Protein AF-A0A836PPP9-F1 (afdb_monomer)

Sequence (184 aa):
MSTYNGLAADSLFMPGIFRKACWRAVGGVILVMSLVSCRQQVAEGGMGGSGISQGPITGFGSVFVNGIEHFLTSATIVVNGDEAGDADLKLGMIVRVAGAVDSAAGTGDATEIEYEQNLEGPVDSIDPSTDSLVVLGQLVVIDGLTVFDGVVDLADLDVLVDATPGVYMVEISGLVDGNSVIHA

Radius of gyration: 25.22 Å; Cα contacts (8 Å, |Δi|>4): 301; chains: 1; bounding box: 75×80×38 Å

pLDDT: mean 80.17, std 22.32, range [30.64, 97.56]

Structure (mmCIF, N/CA/C/O backbone):
data_AF-A0A836PPP9-F1
#
_entry.id   AF-A0A836PPP9-F1
#
loop_
_atom_site.group_PDB
_atom_site.id
_atom_site.type_symbol
_atom_site.label_atom_id
_atom_site.label_alt_id
_atom_site.label_comp_id
_atom_site.label_asym_id
_atom_site.label_entity_id
_atom_site.label_seq_id
_atom_site.pdbx_PDB_ins_code
_atom_site.Cartn_x
_atom_site.Cartn_y
_atom_site.Cartn_z
_atom_site.occupancy
_atom_site.B_iso_or_equiv
_atom_site.auth_seq_id
_atom_site.auth_comp_id
_atom_site.auth_asym_id
_atom_site.auth_atom_id
_atom_site.pdbx_PDB_model_num
ATOM 1 N N . MET A 1 1 ? -41.069 -41.913 -14.263 1.00 46.16 1 MET A N 1
ATOM 2 C CA . MET A 1 1 ? -39.733 -41.276 -14.302 1.00 46.16 1 MET A CA 1
ATOM 3 C C . MET A 1 1 ? -39.952 -39.815 -14.655 1.00 46.16 1 MET A C 1
ATOM 5 O O . MET A 1 1 ? -40.159 -39.509 -15.814 1.00 46.16 1 MET A O 1
ATOM 9 N N . SER A 1 2 ? -40.402 -39.027 -13.683 1.00 43.62 2 SER A N 1
ATOM 10 C CA . SER A 1 2 ? -39.607 -38.217 -12.741 1.00 43.62 2 SER A CA 1
ATOM 11 C C . SER A 1 2 ? -39.073 -36.943 -13.389 1.00 43.62 2 SER A C 1
ATOM 13 O O . SER A 1 2 ? -37.956 -36.876 -13.887 1.00 43.62 2 SER A O 1
ATOM 15 N N . THR A 1 3 ? -39.964 -35.963 -13.371 1.00 43.28 3 THR A N 1
ATOM 16 C CA . THR A 1 3 ? -39.775 -34.525 -13.503 1.00 43.28 3 THR A CA 1
ATOM 17 C C . THR A 1 3 ? -38.926 -33.991 -12.338 1.00 43.28 3 THR A C 1
ATOM 19 O O . THR A 1 3 ? -39.240 -34.263 -11.182 1.00 43.28 3 THR A O 1
ATOM 22 N N . TYR A 1 4 ? -37.905 -33.191 -12.638 1.00 47.53 4 TYR A N 1
ATOM 23 C CA . TYR A 1 4 ? -37.270 -32.208 -11.743 1.00 47.53 4 TYR A CA 1
ATOM 24 C C . TYR A 1 4 ? -37.401 -30.876 -12.515 1.00 47.53 4 TYR A C 1
ATOM 26 O O . TYR A 1 4 ? -36.914 -30.814 -13.638 1.00 47.53 4 TYR A O 1
ATOM 34 N N . ASN A 1 5 ? -38.224 -29.869 -12.197 1.00 42.69 5 ASN A N 1
ATOM 35 C CA . ASN A 1 5 ? -38.528 -29.112 -10.973 1.00 42.69 5 ASN A CA 1
ATOM 36 C C . ASN A 1 5 ? -37.327 -28.394 -10.333 1.00 42.69 5 ASN A C 1
ATOM 38 O O . ASN A 1 5 ? -36.712 -28.952 -9.434 1.00 42.69 5 ASN A O 1
ATOM 42 N N . GLY A 1 6 ? -37.133 -27.125 -10.743 1.00 40.66 6 GLY A N 1
ATOM 43 C CA . GLY A 1 6 ? -36.579 -26.007 -9.949 1.00 40.66 6 GLY A CA 1
ATOM 44 C C . GLY A 1 6 ? -35.063 -26.047 -9.678 1.00 40.66 6 GLY A C 1
ATOM 45 O O . GLY A 1 6 ? -34.492 -27.116 -9.572 1.00 40.66 6 GLY A O 1
ATOM 46 N N . LEU A 1 7 ? -34.313 -24.952 -9.545 1.00 45.66 7 LEU A N 1
ATOM 47 C CA . LEU A 1 7 ? -34.629 -23.556 -9.247 1.00 45.66 7 LEU A CA 1
ATOM 48 C C . LEU A 1 7 ? -33.489 -22.638 -9.754 1.00 45.66 7 LEU A C 1
ATOM 50 O O . LEU A 1 7 ? -32.334 -23.044 -9.799 1.00 45.66 7 LEU A O 1
ATOM 54 N N . ALA A 1 8 ? -33.866 -21.386 -10.033 1.00 41.88 8 ALA A N 1
ATOM 55 C CA . ALA A 1 8 ? -33.072 -20.156 -9.934 1.00 41.88 8 ALA A CA 1
ATOM 56 C C . ALA A 1 8 ? -31.884 -19.925 -10.899 1.00 41.88 8 ALA A C 1
ATOM 58 O O . ALA A 1 8 ? -30.722 -20.047 -10.532 1.00 41.88 8 ALA A O 1
ATOM 59 N N . ALA A 1 9 ? -32.190 -19.403 -12.090 1.00 44.16 9 ALA A N 1
ATOM 60 C CA . ALA A 1 9 ? -31.346 -18.395 -12.739 1.00 44.16 9 ALA A CA 1
ATOM 61 C C . ALA A 1 9 ? -32.173 -17.106 -12.864 1.00 44.16 9 ALA A C 1
ATOM 63 O O . ALA A 1 9 ? -32.674 -16.772 -13.933 1.00 44.16 9 ALA A O 1
ATOM 64 N N . ASP A 1 10 ? -32.394 -16.444 -11.728 1.00 41.47 10 ASP A N 1
ATOM 65 C CA . ASP A 1 10 ? -33.065 -15.145 -11.653 1.00 41.47 10 ASP A CA 1
ATOM 66 C C . ASP A 1 10 ? -31.992 -14.058 -11.497 1.00 41.47 10 ASP A C 1
ATOM 68 O O . ASP A 1 10 ? -31.807 -13.457 -10.443 1.00 41.47 10 ASP A O 1
ATOM 72 N N . SER A 1 11 ? -31.191 -13.869 -12.548 1.00 42.31 11 SER A N 1
ATOM 73 C CA . SER A 1 11 ? -30.245 -12.757 -12.649 1.00 42.31 11 SER A CA 1
ATOM 74 C C . SER A 1 11 ? -30.972 -11.543 -13.227 1.00 42.31 11 SER A C 1
ATOM 76 O O . SER A 1 11 ? -30.763 -11.149 -14.378 1.00 42.31 11 SER A O 1
ATOM 78 N N . LEU A 1 12 ? -31.861 -10.958 -12.425 1.00 34.69 12 LEU A N 1
ATOM 79 C CA . LEU A 1 12 ? -32.394 -9.621 -12.661 1.00 34.69 12 LEU A CA 1
ATOM 80 C C . LEU A 1 12 ? -31.305 -8.597 -12.332 1.00 34.69 12 LEU A C 1
ATOM 82 O O . LEU A 1 12 ? -31.249 -8.031 -11.244 1.00 34.69 12 LEU A O 1
ATOM 86 N N . PHE A 1 13 ? -30.438 -8.343 -13.309 1.00 32.88 13 PHE A N 1
ATOM 87 C CA . PHE A 1 13 ? -29.607 -7.148 -13.335 1.00 32.88 13 PHE A CA 1
ATOM 88 C C . PHE A 1 13 ? -30.518 -5.951 -13.645 1.00 32.88 13 PHE A C 1
ATOM 90 O O . PHE A 1 13 ? -30.750 -5.590 -14.797 1.00 32.88 13 PHE A O 1
ATOM 97 N N . MET A 1 14 ? -31.115 -5.378 -12.601 1.00 35.22 14 MET A N 1
ATOM 98 C CA . MET A 1 14 ? -31.776 -4.079 -12.669 1.00 35.22 14 MET A CA 1
ATOM 99 C C . MET A 1 14 ? -30.742 -2.985 -12.373 1.00 35.22 14 MET A C 1
ATOM 101 O O . MET A 1 14 ? -30.322 -2.865 -11.222 1.00 35.22 14 MET A O 1
ATOM 105 N N . PRO A 1 15 ? -30.357 -2.126 -13.336 1.00 38.72 15 PRO A N 1
ATOM 106 C CA . PRO A 1 15 ? -29.757 -0.849 -12.984 1.00 38.72 15 PRO A CA 1
ATOM 107 C C . PRO A 1 15 ? -30.835 0.001 -12.301 1.00 38.72 15 PRO A C 1
ATOM 109 O O . PRO A 1 15 ? -31.783 0.480 -12.931 1.00 38.72 15 PRO A O 1
ATOM 112 N N . GLY A 1 16 ? -30.709 0.150 -10.983 1.00 30.64 16 GLY A N 1
ATOM 113 C CA . GLY A 1 16 ? -31.545 1.018 -10.165 1.00 30.64 16 GLY A CA 1
ATOM 114 C C . GLY A 1 16 ? -31.369 2.483 -10.558 1.00 30.64 16 GLY A C 1
ATOM 115 O O . GLY A 1 16 ? -30.576 3.212 -9.971 1.00 30.64 16 GLY A O 1
ATOM 116 N N . ILE A 1 17 ? -32.149 2.940 -11.536 1.00 44.16 17 ILE A N 1
ATOM 117 C CA . ILE A 1 17 ? -32.439 4.360 -11.732 1.00 44.16 17 ILE A CA 1
ATOM 118 C C . ILE A 1 17 ? -33.286 4.791 -10.532 1.00 44.16 17 ILE A C 1
ATOM 120 O O . ILE A 1 17 ? -34.473 4.466 -10.454 1.00 44.16 17 ILE A O 1
ATOM 124 N N . PHE A 1 18 ? -32.698 5.545 -9.601 1.00 37.03 18 PHE A N 1
ATOM 125 C CA . PHE A 1 18 ? -33.439 6.255 -8.558 1.00 37.03 18 PHE A CA 1
ATOM 126 C C . PHE A 1 18 ? -34.361 7.302 -9.204 1.00 37.03 18 PHE A C 1
ATOM 128 O O . PHE A 1 18 ? -34.028 8.478 -9.345 1.00 37.03 18 PHE A O 1
ATOM 135 N N . ARG A 1 19 ? -35.565 6.881 -9.599 1.00 40.31 19 ARG A N 1
ATOM 136 C CA . ARG A 1 19 ? -36.674 7.786 -9.904 1.00 40.31 19 ARG A CA 1
ATOM 137 C C . ARG A 1 19 ? -37.203 8.320 -8.578 1.00 40.31 19 ARG A C 1
ATOM 139 O O . ARG A 1 19 ? -38.043 7.696 -7.938 1.00 40.31 19 ARG A O 1
ATOM 146 N N . LYS A 1 20 ? -36.711 9.485 -8.155 1.00 37.22 20 LYS A N 1
ATOM 147 C CA . LYS A 1 20 ? -37.348 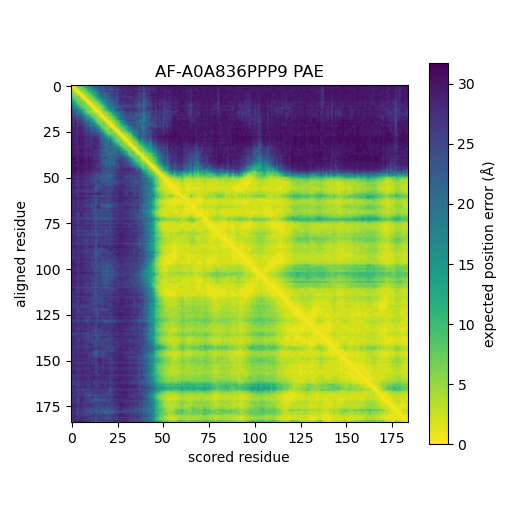10.251 -7.079 1.00 37.22 20 LYS A CA 1
ATOM 148 C C . LYS A 1 20 ? -38.720 10.712 -7.572 1.00 37.22 20 LYS A C 1
ATOM 150 O O . LYS A 1 20 ? -38.833 11.662 -8.343 1.00 37.22 20 LYS A O 1
ATOM 155 N N . ALA A 1 21 ? -39.762 10.012 -7.139 1.00 41.75 21 ALA A N 1
ATOM 156 C CA . ALA A 1 21 ? -41.130 10.483 -7.232 1.00 41.75 21 ALA A CA 1
ATOM 157 C C . ALA A 1 21 ? -41.278 11.717 -6.331 1.00 41.75 21 ALA A C 1
ATOM 159 O O . ALA A 1 21 ? -41.348 11.597 -5.112 1.00 41.75 21 ALA A O 1
ATOM 160 N N . CYS A 1 22 ? -41.328 12.908 -6.926 1.00 36.75 22 CYS A N 1
ATOM 161 C CA . CYS A 1 22 ? -41.942 14.059 -6.279 1.00 36.75 22 CYS A CA 1
ATOM 162 C C . CYS A 1 22 ? -43.334 14.216 -6.881 1.00 36.75 22 CYS A C 1
ATOM 164 O O . CYS A 1 22 ? -43.532 14.786 -7.952 1.00 36.75 22 CYS A O 1
ATOM 166 N N . TRP A 1 23 ? -44.298 13.611 -6.200 1.00 33.75 23 TRP A N 1
ATOM 167 C CA . TRP A 1 23 ? -45.707 13.900 -6.377 1.00 33.75 23 TRP A CA 1
ATOM 168 C C . TRP A 1 23 ? -45.918 15.383 -6.086 1.00 33.75 23 TRP A C 1
ATOM 170 O O . TRP A 1 23 ? -45.614 15.826 -4.980 1.00 33.75 23 TRP A O 1
ATOM 180 N N . ARG A 1 24 ? -46.493 16.141 -7.028 1.00 47.19 24 ARG A N 1
ATOM 181 C CA . ARG A 1 24 ? -47.423 17.199 -6.637 1.00 47.19 24 ARG A CA 1
ATOM 182 C C . ARG A 1 24 ? -48.381 17.627 -7.738 1.00 47.19 24 ARG A C 1
ATOM 184 O O . ARG A 1 24 ? -48.013 18.022 -8.836 1.00 47.19 24 ARG A O 1
ATOM 191 N N . ALA A 1 25 ? -49.637 17.490 -7.355 1.00 44.91 25 ALA A N 1
ATOM 192 C CA . ALA A 1 25 ? -50.840 17.895 -8.035 1.00 44.91 25 ALA A CA 1
ATOM 193 C C . ALA A 1 25 ? -50.968 19.430 -8.142 1.00 44.91 25 ALA A C 1
ATOM 195 O O . ALA A 1 25 ? -50.606 20.148 -7.215 1.00 44.91 25 ALA A O 1
ATOM 196 N N . VAL A 1 26 ? -51.608 19.838 -9.245 1.00 48.94 26 VAL A N 1
ATOM 197 C CA . VAL A 1 26 ? -52.527 20.982 -9.418 1.00 48.94 26 VAL A CA 1
ATOM 198 C C . VAL A 1 26 ? -51.933 22.399 -9.485 1.00 48.94 26 VAL A C 1
ATOM 200 O O . VAL A 1 26 ? -51.521 22.983 -8.495 1.00 48.94 26 VAL A O 1
ATOM 203 N N . GLY A 1 27 ? -52.049 22.975 -10.689 1.00 37.53 27 GLY A N 1
ATOM 204 C CA . GLY A 1 27 ? -52.903 24.144 -10.941 1.00 37.53 27 GLY A CA 1
ATOM 205 C C . GLY A 1 27 ? -52.407 25.529 -10.516 1.00 37.53 27 GLY A C 1
ATOM 206 O O . GLY A 1 27 ? -52.534 25.903 -9.364 1.00 37.53 27 GLY A O 1
ATOM 207 N N . GLY A 1 28 ? -52.033 26.332 -11.518 1.00 38.69 28 GLY A N 1
ATOM 208 C CA . GLY A 1 28 ? -52.570 27.687 -11.709 1.00 38.69 28 GLY A CA 1
ATOM 209 C C . GLY A 1 28 ? -52.073 28.855 -10.835 1.00 38.69 28 GLY A C 1
ATOM 210 O O . GLY A 1 28 ? -52.420 28.957 -9.670 1.00 38.69 28 GLY A O 1
ATOM 211 N N . VAL A 1 29 ? -51.483 29.842 -11.533 1.00 40.56 29 VAL A N 1
ATOM 212 C CA . VAL A 1 29 ? -51.659 31.308 -11.353 1.00 40.56 29 VAL A CA 1
ATOM 213 C C . VAL A 1 29 ? -50.786 32.058 -10.311 1.00 40.56 29 VAL A C 1
ATOM 215 O O . VAL A 1 29 ? -51.064 32.072 -9.124 1.00 40.56 29 VAL A O 1
ATOM 218 N N . ILE A 1 30 ? -49.790 32.777 -10.869 1.00 42.94 30 ILE A N 1
ATOM 219 C CA . ILE A 1 30 ? -49.402 34.208 -10.710 1.00 42.94 30 ILE A CA 1
ATOM 220 C C . ILE A 1 30 ? -49.001 34.800 -9.322 1.00 42.94 30 ILE A C 1
ATOM 222 O O . ILE A 1 30 ? -49.788 34.838 -8.387 1.00 42.94 30 ILE A O 1
ATOM 226 N N . LEU A 1 31 ? -47.831 35.482 -9.348 1.00 38.94 31 LEU A N 1
ATOM 227 C CA . LEU A 1 31 ? -47.434 36.763 -8.698 1.00 38.94 31 LEU A CA 1
ATOM 228 C C . LEU A 1 31 ? -46.460 36.765 -7.483 1.00 38.94 31 LEU A C 1
ATOM 230 O O . LEU A 1 31 ? -46.712 36.167 -6.448 1.00 38.94 31 LEU A O 1
ATOM 234 N N . VAL A 1 32 ? -45.464 37.662 -7.614 1.00 41.62 32 VAL A N 1
ATOM 235 C CA . VAL A 1 32 ? -44.658 38.423 -6.617 1.00 41.62 32 VAL A CA 1
ATOM 236 C C . VAL A 1 32 ? -43.385 37.815 -6.001 1.00 41.62 32 VAL A C 1
ATOM 238 O O . VAL A 1 32 ? -43.377 36.770 -5.364 1.00 41.62 32 VAL A O 1
ATOM 241 N N . MET A 1 33 ? -42.317 38.617 -6.147 1.00 50.22 33 MET A N 1
ATOM 242 C CA . MET A 1 33 ? -41.046 38.664 -5.415 1.00 50.22 33 MET A CA 1
ATOM 243 C C . MET A 1 33 ? -41.109 38.257 -3.935 1.00 50.22 33 MET A C 1
ATOM 245 O O . MET A 1 33 ? -41.796 38.882 -3.132 1.00 50.22 33 MET A O 1
ATOM 249 N N . SER A 1 34 ? -40.190 37.377 -3.551 1.00 40.03 34 SER A N 1
ATOM 250 C CA . SER A 1 34 ? -39.218 37.617 -2.476 1.00 40.03 34 SER A CA 1
ATOM 251 C C . SER A 1 34 ? -38.081 36.616 -2.660 1.00 40.03 34 SER A C 1
ATOM 253 O O . SER A 1 34 ? -38.330 35.419 -2.776 1.00 40.03 34 SER A O 1
ATOM 255 N N . LEU A 1 35 ? -36.837 37.100 -2.732 1.00 44.25 35 LEU A N 1
ATOM 256 C CA . LEU A 1 35 ? -35.637 36.264 -2.684 1.00 44.25 35 LEU A CA 1
ATOM 257 C C . LEU A 1 35 ? -35.574 35.624 -1.294 1.00 44.25 35 LEU A C 1
ATOM 259 O O . LEU A 1 35 ? -34.931 36.135 -0.379 1.00 44.25 35 LEU A O 1
ATOM 263 N N . VAL A 1 36 ? -36.292 34.518 -1.120 1.00 52.53 36 VAL A N 1
ATOM 264 C CA . VAL A 1 36 ? -36.067 33.600 -0.012 1.00 52.53 36 VAL A CA 1
ATOM 265 C C . VAL A 1 36 ? -34.705 32.986 -0.284 1.00 52.53 36 VAL A C 1
ATOM 267 O O . VAL A 1 36 ? -34.560 32.064 -1.083 1.00 52.53 36 VAL A O 1
ATOM 270 N N . SER A 1 37 ? -33.684 33.579 0.332 1.00 42.25 37 SER A N 1
ATOM 271 C CA . SER A 1 37 ? -32.376 32.961 0.453 1.00 42.25 37 SER A CA 1
ATOM 272 C C . SER A 1 37 ? -32.608 31.602 1.101 1.00 42.25 37 SER A C 1
ATOM 274 O O . SER A 1 37 ? -33.038 31.521 2.256 1.00 42.25 37 SER A O 1
ATOM 276 N N . CYS A 1 38 ? -32.418 30.530 0.333 1.00 46.03 38 CYS A N 1
ATOM 277 C CA . CYS A 1 38 ? -32.336 29.205 0.908 1.00 46.03 38 CYS A CA 1
ATOM 278 C C . CYS A 1 38 ? -31.097 29.239 1.801 1.00 46.03 38 CYS A C 1
ATOM 280 O O . CYS A 1 38 ? -29.970 29.187 1.313 1.00 46.03 38 CYS A O 1
ATOM 282 N N . ARG A 1 39 ? -31.299 29.401 3.113 1.00 45.88 39 ARG A N 1
ATOM 283 C CA . ARG A 1 39 ? -30.286 29.021 4.088 1.00 45.88 39 ARG A CA 1
ATOM 284 C C . ARG A 1 39 ? -30.083 27.529 3.866 1.00 45.88 39 ARG A C 1
ATOM 286 O O . ARG A 1 39 ? -30.880 26.729 4.347 1.00 45.88 39 ARG A O 1
ATOM 293 N N . GLN A 1 40 ? -29.065 27.167 3.092 1.00 51.03 40 GLN A N 1
ATOM 294 C CA . GLN A 1 40 ? -28.522 25.822 3.130 1.00 51.03 40 GLN A CA 1
ATOM 295 C C . GLN A 1 40 ? -27.982 25.654 4.542 1.00 51.03 40 GLN A C 1
ATOM 297 O O . GLN A 1 40 ? -26.906 26.128 4.894 1.00 51.03 40 GLN A O 1
ATOM 302 N N . GLN A 1 41 ? -28.823 25.076 5.389 1.00 45.94 41 GLN A N 1
ATOM 303 C CA . GLN A 1 41 ? -28.400 24.490 6.637 1.00 45.94 41 GLN A CA 1
ATOM 304 C C . GLN A 1 41 ? -27.496 23.331 6.230 1.00 45.94 41 GLN A C 1
ATOM 306 O O . GLN A 1 41 ? -27.971 22.242 5.918 1.00 45.94 41 GLN A O 1
ATOM 311 N N . VAL A 1 42 ? -26.193 23.600 6.161 1.00 49.97 42 VAL A N 1
ATOM 312 C CA . VAL A 1 42 ? -25.192 22.550 6.294 1.00 49.97 42 VAL A CA 1
ATOM 313 C C . VAL A 1 42 ? -25.356 22.062 7.726 1.00 49.97 42 VAL A C 1
ATOM 315 O O . VAL A 1 42 ? -24.839 22.644 8.674 1.00 49.97 42 VAL A O 1
ATOM 318 N N . ALA A 1 43 ? -26.222 21.070 7.892 1.00 45.25 43 ALA A N 1
ATOM 319 C CA . ALA A 1 43 ? -26.185 20.229 9.062 1.00 45.25 43 ALA A CA 1
ATOM 320 C C . ALA A 1 43 ? -24.947 19.346 8.886 1.00 45.25 43 ALA A C 1
ATOM 322 O O . ALA A 1 43 ? -25.019 18.305 8.238 1.00 45.25 43 ALA A O 1
ATOM 323 N N . GLU A 1 44 ? -23.810 19.778 9.433 1.00 53.22 44 GLU A N 1
ATOM 324 C CA . GLU A 1 44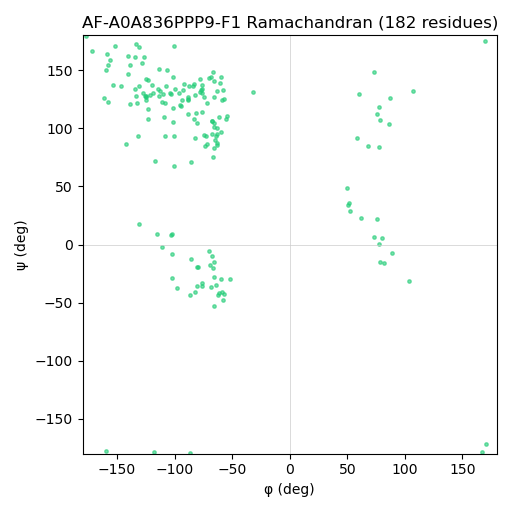 ? -22.751 18.856 9.851 1.00 53.22 44 GLU A CA 1
ATOM 325 C C . GLU A 1 44 ? -23.312 18.037 11.019 1.00 53.22 44 GLU A C 1
ATOM 327 O O . GLU A 1 44 ? -23.086 18.309 12.195 1.00 53.22 44 GLU A O 1
ATOM 332 N N . GLY A 1 45 ? -24.177 17.081 10.689 1.00 45.38 45 GLY A N 1
ATOM 333 C CA . GLY A 1 45 ? -24.494 15.978 11.574 1.00 45.38 45 GLY A CA 1
ATOM 334 C C . GLY A 1 45 ? -23.408 14.938 11.375 1.00 45.38 45 GLY A C 1
ATOM 335 O O . GLY A 1 45 ? -23.381 14.304 10.322 1.00 45.38 45 GLY A O 1
ATOM 336 N N . GLY A 1 46 ? -22.519 14.782 12.357 1.00 49.62 46 GLY A N 1
ATOM 337 C CA . GLY A 1 46 ? -21.609 13.643 12.413 1.00 49.62 46 GLY A CA 1
ATOM 338 C C . GLY A 1 46 ? -22.430 12.359 12.364 1.00 49.62 46 GLY A C 1
ATOM 339 O O . GLY A 1 46 ? -23.169 12.047 13.299 1.00 49.62 46 GLY A O 1
ATOM 340 N N . MET A 1 47 ? -22.380 11.661 11.232 1.00 56.12 47 MET A N 1
ATOM 341 C CA . MET A 1 47 ? -22.997 10.352 11.085 1.00 56.12 47 MET A CA 1
ATOM 342 C C . MET A 1 47 ? -22.020 9.332 11.656 1.00 56.12 47 MET A C 1
ATOM 344 O O . MET A 1 47 ? -21.155 8.839 10.942 1.00 56.12 47 MET A O 1
ATOM 348 N N . GLY A 1 48 ? -22.169 9.021 12.944 1.00 60.19 48 GLY A N 1
ATOM 349 C CA . GLY A 1 48 ? -21.611 7.795 13.503 1.00 60.19 48 GLY A CA 1
ATOM 350 C C . GLY A 1 48 ? -22.255 6.605 12.790 1.00 60.19 48 GLY A C 1
ATOM 351 O O . GLY A 1 48 ? -23.458 6.379 12.938 1.00 60.19 48 GLY A O 1
ATOM 352 N N . GLY A 1 49 ? -21.492 5.891 11.969 1.00 70.00 49 GLY A N 1
ATOM 353 C CA . GLY A 1 49 ? -21.982 4.782 11.152 1.00 70.00 49 GLY A CA 1
ATOM 354 C C . GLY A 1 49 ? -20.979 3.638 11.118 1.00 70.00 49 GLY A C 1
ATOM 355 O O . GLY A 1 49 ? -19.774 3.868 11.160 1.00 70.00 49 GLY A O 1
ATOM 356 N N . SER A 1 50 ? -21.468 2.397 11.052 1.00 79.19 50 SER A N 1
ATOM 357 C CA . SER A 1 50 ? -20.607 1.270 10.689 1.00 79.19 50 SER A CA 1
ATOM 358 C C . SER A 1 50 ? -20.400 1.286 9.180 1.00 79.19 50 SER A C 1
ATOM 360 O O . SER A 1 50 ? -21.361 1.444 8.422 1.00 79.19 50 SER A O 1
ATOM 362 N N . GLY A 1 51 ? -19.151 1.168 8.753 1.00 87.19 51 GLY A N 1
ATOM 363 C CA . GLY A 1 51 ? -18.775 1.263 7.355 1.00 87.19 51 GLY A CA 1
ATOM 364 C C . GLY A 1 51 ? -17.529 0.455 7.039 1.00 87.19 51 GLY A C 1
ATOM 365 O O . GLY A 1 51 ? -16.852 -0.061 7.928 1.00 87.19 51 GLY A O 1
ATOM 366 N N . ILE A 1 52 ? -17.264 0.356 5.741 1.00 91.12 52 ILE A N 1
ATOM 367 C CA . ILE A 1 52 ? -16.012 -0.157 5.198 1.00 91.12 52 ILE A CA 1
ATOM 368 C C . ILE A 1 52 ? -15.326 1.021 4.511 1.00 91.12 52 ILE A C 1
ATOM 370 O O . ILE A 1 52 ? -15.943 1.691 3.679 1.00 91.12 52 ILE A O 1
ATOM 374 N N . SER A 1 53 ? -14.072 1.268 4.857 1.00 91.62 53 SER A N 1
ATOM 375 C CA . SER A 1 53 ? -13.180 2.184 4.153 1.00 91.62 53 SER A CA 1
ATOM 376 C C . SER A 1 53 ? -12.046 1.391 3.507 1.00 91.62 53 SER A C 1
ATOM 378 O O . SER A 1 53 ? -11.675 0.321 3.980 1.00 91.62 53 SER A O 1
ATOM 380 N N . GLN A 1 54 ? -11.513 1.897 2.397 1.00 93.38 54 GLN A N 1
ATOM 381 C CA . GLN A 1 54 ? -10.318 1.352 1.759 1.00 93.38 54 GLN A CA 1
ATOM 382 C C . GLN A 1 54 ? -9.350 2.497 1.480 1.00 93.38 54 GLN A C 1
ATOM 384 O O . GLN A 1 54 ? -9.788 3.566 1.043 1.00 93.38 54 GLN A O 1
ATOM 389 N N . GLY A 1 55 ? -8.065 2.302 1.754 1.00 92.94 55 GLY A N 1
ATOM 390 C CA . GLY A 1 55 ? -7.045 3.310 1.485 1.00 92.94 55 GLY A CA 1
ATOM 391 C C . GLY A 1 55 ? -5.687 2.980 2.101 1.00 92.94 55 GLY A C 1
ATOM 392 O O . GLY A 1 55 ? -5.573 1.991 2.827 1.00 92.94 55 GLY A O 1
ATOM 393 N N . PRO A 1 56 ? -4.666 3.805 1.819 1.00 93.88 56 PRO A N 1
ATOM 394 C CA . PRO A 1 56 ? -3.329 3.610 2.355 1.00 93.88 56 PRO A CA 1
ATOM 395 C C . PRO A 1 56 ? -3.288 3.859 3.862 1.00 93.88 56 PRO A C 1
ATOM 397 O O . PRO A 1 56 ? -3.929 4.787 4.369 1.00 93.88 56 PRO A O 1
ATOM 400 N N . ILE A 1 57 ? -2.464 3.079 4.559 1.00 94.81 57 ILE A N 1
ATOM 401 C CA . ILE A 1 57 ? -2.043 3.391 5.924 1.00 94.81 57 ILE A CA 1
ATOM 402 C C . ILE A 1 57 ? -1.064 4.566 5.890 1.00 94.81 57 ILE A C 1
ATOM 404 O O . ILE A 1 57 ? 0.006 4.479 5.287 1.00 94.81 57 ILE A O 1
ATOM 408 N N . THR A 1 58 ? -1.398 5.654 6.582 1.00 93.94 58 THR A N 1
ATOM 409 C CA . THR A 1 58 ? -0.575 6.875 6.631 1.00 93.94 58 THR A CA 1
ATOM 410 C C . THR A 1 58 ? 0.066 7.142 7.996 1.00 93.94 58 THR A C 1
ATOM 412 O O . THR A 1 58 ? 0.839 8.091 8.129 1.00 93.94 58 THR A O 1
ATOM 415 N N . GLY A 1 59 ? -0.200 6.312 9.012 1.00 93.31 59 GLY A N 1
ATOM 416 C CA . GLY A 1 59 ? 0.353 6.479 10.361 1.00 93.31 59 GLY A CA 1
ATOM 417 C C . GLY A 1 59 ? 0.081 5.306 11.311 1.00 93.31 59 GLY A C 1
ATOM 418 O O . GLY A 1 59 ? -0.767 4.463 11.019 1.00 93.31 59 GLY A O 1
ATOM 419 N N . PHE A 1 60 ? 0.796 5.297 12.450 1.00 92.19 60 PHE A N 1
ATOM 420 C CA . PHE A 1 60 ? 0.778 4.259 13.499 1.00 92.19 60 PHE A CA 1
ATOM 421 C C . PHE A 1 60 ? 0.608 4.826 14.928 1.00 92.19 60 PHE A C 1
ATOM 423 O O . PHE A 1 60 ? 0.719 6.031 15.150 1.00 92.19 60 PHE A O 1
ATOM 430 N N . GLY A 1 61 ? 0.379 3.934 15.907 1.00 82.62 61 GLY A N 1
ATOM 431 C CA . GLY A 1 61 ? -0.125 4.209 17.274 1.00 82.62 61 GLY A CA 1
ATOM 432 C C . GLY A 1 61 ? -1.610 3.830 17.413 1.00 82.62 61 GLY A C 1
ATOM 433 O O . GLY A 1 61 ? -2.075 3.338 18.437 1.00 82.62 61 GLY A O 1
ATOM 434 N N . SER A 1 62 ? -2.274 3.980 16.285 1.00 87.06 62 SER A N 1
ATOM 435 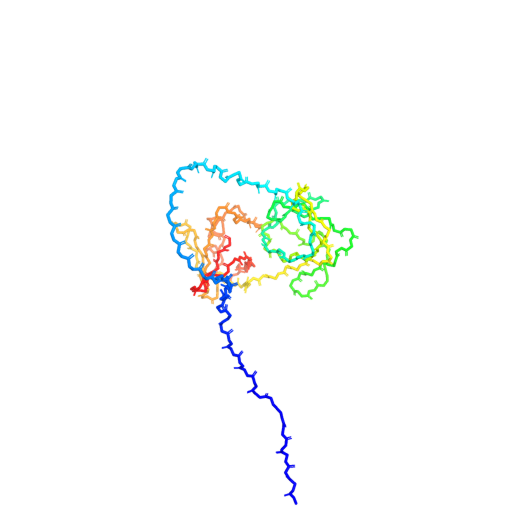C CA . SER A 1 62 ? -3.582 3.585 15.779 1.00 87.06 62 SER A CA 1
ATOM 436 C C . SER A 1 62 ? -3.390 3.644 14.252 1.00 87.06 62 SER A C 1
ATOM 438 O O . SER A 1 62 ? -2.388 4.198 13.782 1.00 87.06 62 SER A O 1
ATOM 440 N N . VAL A 1 63 ? -4.261 3.045 13.448 1.00 94.38 63 VAL A N 1
ATOM 441 C CA . VAL A 1 63 ? -4.030 3.036 11.993 1.00 94.38 63 VAL A CA 1
ATOM 442 C C . VAL A 1 63 ? -4.752 4.219 11.378 1.00 94.38 63 VAL A C 1
ATOM 444 O O . VAL A 1 63 ? -5.958 4.370 11.555 1.00 94.38 63 VAL A O 1
ATOM 447 N N . PHE A 1 64 ? -4.029 5.063 10.649 1.00 94.88 64 PHE A N 1
ATOM 448 C CA . PHE A 1 64 ? -4.632 6.194 9.947 1.00 94.88 64 PHE A CA 1
ATOM 449 C C . PHE A 1 64 ? -4.942 5.803 8.508 1.00 94.88 64 PHE A C 1
ATOM 451 O O . PHE A 1 64 ? -4.029 5.484 7.751 1.00 94.88 64 PHE A O 1
ATOM 458 N N . VAL A 1 65 ? -6.221 5.848 8.128 1.00 94.19 65 VAL A N 1
ATOM 459 C CA . VAL A 1 65 ? -6.687 5.525 6.770 1.00 94.19 65 VAL A CA 1
ATOM 460 C C . VAL A 1 65 ? -7.662 6.605 6.321 1.00 94.19 65 VAL A C 1
ATOM 462 O O . VAL A 1 65 ? -8.598 6.946 7.039 1.00 94.19 65 VAL A O 1
ATOM 465 N N . ASN A 1 66 ? -7.436 7.190 5.140 1.00 91.50 66 ASN A N 1
ATOM 466 C CA . ASN A 1 66 ? -8.242 8.304 4.609 1.00 91.50 66 ASN A CA 1
ATOM 467 C C . ASN A 1 66 ? -8.401 9.496 5.583 1.00 91.50 66 ASN A C 1
ATOM 469 O O . ASN A 1 66 ? -9.401 10.212 5.545 1.00 91.50 66 ASN A O 1
ATOM 473 N N . GLY A 1 67 ? -7.417 9.709 6.464 1.00 90.44 67 GLY A N 1
ATOM 474 C CA . GLY A 1 67 ? -7.431 10.781 7.464 1.00 90.44 67 GLY A CA 1
ATOM 475 C C . GLY A 1 67 ? -8.261 10.496 8.721 1.00 90.44 67 GLY A C 1
ATOM 476 O O . GLY A 1 67 ? -8.382 11.388 9.556 1.00 90.44 67 GLY A O 1
ATOM 477 N N . ILE A 1 68 ? -8.809 9.285 8.870 1.00 93.50 68 ILE A N 1
ATOM 478 C CA . ILE A 1 68 ? -9.496 8.826 10.081 1.00 93.50 68 ILE A CA 1
ATOM 479 C C . ILE A 1 68 ? -8.543 7.967 10.911 1.00 93.50 68 ILE A C 1
ATOM 481 O O . ILE A 1 68 ? -7.877 7.077 10.382 1.00 93.50 68 ILE A O 1
ATOM 485 N N . GLU A 1 69 ? -8.494 8.234 12.213 1.00 95.31 69 GLU A N 1
ATOM 486 C CA . GLU A 1 69 ? -7.760 7.433 13.188 1.00 95.31 69 GLU A CA 1
ATOM 487 C C . GLU A 1 69 ? -8.579 6.201 13.592 1.00 95.31 69 GLU A C 1
ATOM 489 O O . GLU A 1 69 ? -9.617 6.334 14.239 1.00 95.31 69 GLU A O 1
ATOM 494 N N . HIS A 1 70 ? -8.119 5.001 13.239 1.00 95.44 70 HIS A N 1
ATOM 495 C CA . HIS A 1 70 ? -8.779 3.746 13.586 1.00 95.44 70 HIS A CA 1
ATOM 496 C C . HIS A 1 70 ? -8.088 3.047 14.764 1.00 95.44 70 HIS A C 1
ATOM 498 O O . HIS A 1 70 ? -6.935 2.614 14.671 1.00 95.44 70 HIS A O 1
ATOM 504 N N . PHE A 1 71 ? -8.810 2.885 15.874 1.00 94.88 71 PHE A N 1
ATOM 505 C CA . PHE A 1 71 ? -8.355 2.120 17.032 1.00 94.88 71 PHE A CA 1
ATOM 506 C C . PHE A 1 71 ? -8.453 0.613 16.773 1.00 94.88 71 PHE A C 1
ATOM 508 O O . PHE A 1 71 ? -9.457 0.128 16.252 1.00 94.88 71 PHE A O 1
ATOM 515 N N . LEU A 1 72 ? -7.420 -0.132 17.182 1.00 93.88 72 LEU A N 1
ATOM 516 C CA . LEU A 1 72 ? -7.280 -1.573 16.917 1.00 93.88 72 LEU A CA 1
ATOM 517 C C . LEU A 1 72 ? -7.603 -2.473 18.114 1.00 93.88 72 LEU A C 1
ATOM 519 O O . LEU A 1 72 ? -7.368 -3.674 18.059 1.00 93.88 72 LEU A O 1
ATOM 523 N N . THR A 1 73 ? -8.132 -1.919 19.207 1.00 89.75 73 THR A N 1
ATOM 524 C CA . THR A 1 73 ? -8.295 -2.616 20.500 1.00 89.75 73 THR A CA 1
ATOM 525 C C . THR A 1 73 ? -9.021 -3.965 20.398 1.00 89.75 73 THR A C 1
ATOM 527 O O . THR A 1 73 ? -8.784 -4.858 21.209 1.00 89.75 73 THR A O 1
ATOM 530 N N . SER A 1 74 ? -9.914 -4.114 19.418 1.00 87.25 74 SER A N 1
ATOM 531 C CA . SER A 1 74 ? -10.670 -5.340 19.140 1.00 87.25 74 SER A CA 1
ATOM 532 C C . SER A 1 74 ? -10.634 -5.745 17.663 1.00 87.25 74 SER A C 1
ATOM 534 O O . SER A 1 74 ? -11.507 -6.492 17.222 1.00 87.25 74 SER A O 1
ATOM 536 N N . ALA A 1 75 ? -9.691 -5.210 16.888 1.00 94.31 75 ALA A N 1
ATOM 537 C CA . ALA A 1 75 ? -9.614 -5.483 15.462 1.00 94.31 75 ALA A CA 1
ATOM 538 C C . ALA A 1 75 ? -9.015 -6.871 15.219 1.00 94.31 75 ALA A C 1
ATOM 540 O O . ALA A 1 75 ? -7.986 -7.217 15.796 1.00 94.31 75 ALA A O 1
ATOM 541 N N . THR A 1 76 ? -9.642 -7.652 14.342 1.00 96.88 76 THR A N 1
ATOM 542 C CA . THR A 1 76 ? -8.969 -8.793 13.708 1.00 96.88 76 THR A CA 1
ATOM 543 C C . THR A 1 76 ? -8.162 -8.261 12.534 1.00 96.88 76 THR A C 1
ATOM 545 O O . THR A 1 76 ? -8.702 -7.506 11.727 1.00 96.88 76 THR A O 1
ATOM 548 N N . ILE A 1 77 ? -6.882 -8.611 12.452 1.00 97.31 77 ILE A N 1
ATOM 549 C CA . ILE A 1 77 ? -6.011 -8.187 11.355 1.00 97.31 77 ILE A CA 1
ATOM 550 C C . ILE A 1 77 ? -5.713 -9.411 10.500 1.00 97.31 77 ILE A C 1
ATOM 552 O O . ILE A 1 77 ? -5.333 -10.461 11.016 1.00 97.31 77 ILE A O 1
ATOM 556 N N . VAL A 1 78 ? -5.917 -9.267 9.196 1.00 97.56 78 VAL A N 1
ATOM 557 C CA . VAL A 1 78 ? -5.664 -10.299 8.197 1.00 97.56 78 VAL A CA 1
ATOM 558 C C . VAL A 1 78 ? -4.727 -9.724 7.144 1.00 97.56 78 VAL A C 1
ATOM 560 O O . VAL A 1 78 ? -4.996 -8.663 6.582 1.00 97.56 78 VAL A O 1
ATOM 563 N N . VAL A 1 79 ? -3.625 -10.417 6.882 1.00 96.56 79 VAL A N 1
ATOM 564 C CA . VAL A 1 79 ? -2.611 -10.042 5.891 1.00 96.56 79 VAL A CA 1
ATOM 565 C C . VAL A 1 79 ? -2.476 -11.204 4.921 1.00 96.56 79 VAL A C 1
ATOM 567 O O . VAL A 1 79 ? -2.119 -12.308 5.324 1.00 96.56 79 VAL A O 1
ATOM 570 N N . ASN A 1 80 ? -2.803 -10.973 3.649 1.00 94.69 80 ASN A N 1
ATOM 571 C CA . ASN A 1 80 ? -2.761 -11.984 2.587 1.00 94.69 80 ASN A CA 1
ATOM 572 C C . ASN A 1 80 ? -3.524 -13.282 2.947 1.00 94.69 80 ASN A C 1
ATOM 574 O O . ASN A 1 80 ? -3.128 -14.383 2.571 1.00 94.69 80 ASN A O 1
ATOM 578 N N . GLY A 1 81 ? -4.636 -13.147 3.680 1.00 94.12 81 GLY A N 1
ATOM 579 C CA . GLY A 1 81 ? -5.504 -14.255 4.098 1.00 94.12 81 GLY A CA 1
ATOM 580 C C . GLY A 1 81 ? -5.133 -14.931 5.424 1.00 94.12 81 GLY A C 1
ATOM 581 O O . GLY A 1 81 ? -5.925 -15.736 5.916 1.00 94.12 81 GLY A O 1
ATOM 582 N N . ASP A 1 82 ? -3.996 -14.582 6.028 1.00 96.31 82 ASP A N 1
ATOM 583 C CA . ASP A 1 82 ? -3.548 -15.124 7.312 1.00 96.31 82 ASP A CA 1
ATOM 584 C C . ASP A 1 82 ? -3.805 -14.141 8.466 1.00 96.31 82 ASP A C 1
ATOM 586 O O . ASP A 1 82 ? -3.687 -12.925 8.308 1.00 96.31 82 ASP A O 1
ATOM 590 N N . GLU A 1 83 ? -4.155 -14.665 9.646 1.00 95.94 83 GLU A N 1
ATOM 591 C CA . GLU A 1 83 ? -4.310 -13.850 10.858 1.00 95.94 83 GLU A CA 1
ATOM 592 C C . GLU A 1 83 ? -2.950 -13.271 11.276 1.00 95.94 83 GLU A C 1
ATOM 594 O O . GLU A 1 83 ? -1.968 -14.004 11.425 1.00 95.94 83 GLU A O 1
ATOM 599 N N . ALA A 1 84 ? -2.906 -11.955 11.463 1.00 95.81 84 ALA A N 1
ATOM 600 C CA . ALA A 1 84 ? -1.685 -11.181 11.646 1.00 95.81 84 ALA A CA 1
ATOM 601 C C . ALA A 1 84 ? -1.800 -10.191 12.816 1.00 95.81 84 ALA A C 1
ATOM 603 O O . ALA A 1 84 ? -2.859 -10.022 13.427 1.00 95.81 84 ALA A O 1
ATOM 604 N N . GLY A 1 85 ? -0.682 -9.552 13.156 1.00 93.25 85 GLY A N 1
ATOM 605 C CA . GLY A 1 85 ? -0.604 -8.506 14.169 1.00 93.25 85 GLY A CA 1
ATOM 606 C C . GLY A 1 85 ? -0.571 -7.097 13.582 1.00 93.25 85 GLY A C 1
ATOM 607 O O . GLY A 1 85 ? -0.370 -6.876 12.392 1.00 93.25 85 GLY A O 1
ATOM 608 N N . ASP A 1 86 ? -0.696 -6.109 14.462 1.00 91.19 86 ASP A N 1
ATOM 609 C CA . ASP A 1 86 ? -0.493 -4.692 14.148 1.00 91.19 86 ASP A CA 1
ATOM 610 C C . ASP A 1 86 ? 0.927 -4.396 13.640 1.00 91.19 86 ASP A C 1
ATOM 612 O O . ASP A 1 86 ? 1.115 -3.500 12.821 1.00 91.19 86 ASP A O 1
ATOM 616 N N . ALA A 1 87 ? 1.912 -5.178 14.086 1.00 91.88 87 ALA A N 1
ATOM 617 C CA . ALA A 1 87 ? 3.302 -5.095 13.642 1.00 91.88 87 ALA A CA 1
ATOM 618 C C . ALA A 1 87 ? 3.537 -5.557 12.190 1.00 91.88 87 ALA A C 1
ATOM 620 O O . ALA A 1 87 ? 4.585 -5.235 11.630 1.00 91.88 87 ALA A O 1
ATOM 621 N N . ASP A 1 88 ? 2.597 -6.295 11.593 1.00 93.88 88 ASP A N 1
ATOM 622 C CA . ASP A 1 88 ? 2.696 -6.765 10.204 1.00 93.88 88 ASP A CA 1
ATOM 623 C C . ASP A 1 88 ? 2.175 -5.720 9.201 1.00 93.88 88 ASP A C 1
ATOM 625 O O . ASP A 1 88 ? 2.434 -5.814 8.000 1.00 93.88 88 ASP A O 1
ATOM 629 N N . LEU A 1 89 ? 1.483 -4.686 9.690 1.00 93.94 89 LEU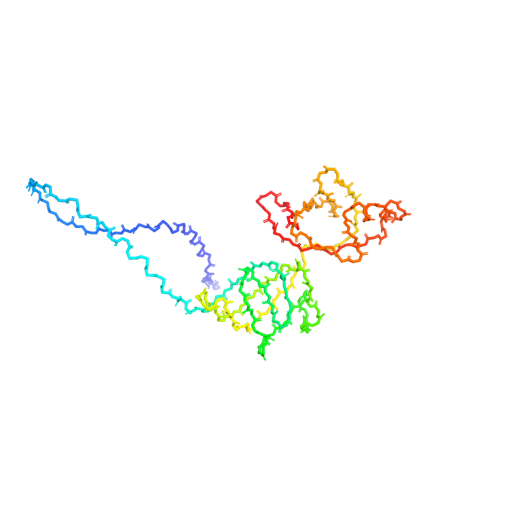 A N 1
ATOM 630 C CA . LEU A 1 89 ? 1.039 -3.555 8.884 1.00 93.94 89 LEU A CA 1
ATOM 631 C C . LEU A 1 89 ? 2.199 -2.587 8.624 1.00 93.94 89 LEU A C 1
ATOM 633 O O . LEU A 1 89 ? 3.009 -2.293 9.505 1.00 93.94 89 LEU A O 1
ATOM 637 N N . LYS A 1 90 ? 2.242 -2.020 7.417 1.00 93.56 90 LYS A N 1
ATOM 638 C CA . LYS A 1 90 ? 3.246 -1.033 6.992 1.00 93.56 90 LYS A CA 1
ATOM 639 C C . LYS A 1 90 ? 2.582 0.209 6.406 1.00 93.56 90 LYS A C 1
ATOM 641 O O . LYS A 1 90 ? 1.448 0.161 5.933 1.00 93.56 90 LYS A O 1
ATOM 646 N N . LEU A 1 91 ? 3.300 1.333 6.437 1.00 92.81 91 LEU A N 1
ATOM 647 C CA . LEU A 1 91 ? 2.861 2.549 5.748 1.00 92.81 91 LEU A CA 1
ATOM 648 C C . LEU A 1 91 ? 2.725 2.277 4.245 1.00 92.81 91 LEU A C 1
ATOM 650 O O . LEU A 1 91 ? 3.511 1.523 3.681 1.00 92.81 91 LEU A O 1
ATOM 654 N N . GLY A 1 92 ? 1.729 2.895 3.615 1.00 91.81 92 GLY A N 1
ATOM 655 C CA . GLY A 1 92 ? 1.441 2.742 2.188 1.00 91.81 92 GLY A CA 1
ATOM 656 C C . GLY A 1 92 ? 0.633 1.497 1.818 1.00 91.81 92 GLY A C 1
ATOM 657 O O . GLY A 1 92 ? 0.036 1.482 0.748 1.00 91.81 92 GLY A O 1
ATOM 658 N N . MET A 1 93 ? 0.516 0.497 2.701 1.00 94.50 93 MET A N 1
ATOM 659 C CA . MET A 1 93 ? -0.370 -0.648 2.462 1.00 94.50 93 MET A CA 1
ATOM 660 C C . MET A 1 93 ? -1.807 -0.173 2.239 1.00 94.50 93 MET A C 1
ATOM 662 O O . MET A 1 93 ? -2.364 0.528 3.090 1.00 94.50 93 MET A O 1
ATOM 666 N N . ILE A 1 94 ? -2.415 -0.569 1.117 1.00 94.06 94 ILE A N 1
ATOM 667 C CA . ILE A 1 94 ? -3.828 -0.298 0.852 1.00 94.06 94 ILE A CA 1
ATOM 668 C C . ILE A 1 94 ? -4.644 -1.331 1.615 1.00 94.06 94 ILE A C 1
ATOM 670 O O . ILE A 1 94 ? -4.733 -2.491 1.223 1.00 94.06 94 ILE A O 1
ATOM 674 N N . VAL A 1 95 ? -5.251 -0.903 2.714 1.00 95.94 95 VAL A N 1
ATOM 675 C CA . VAL A 1 95 ? -6.039 -1.781 3.576 1.00 95.94 95 VAL A CA 1
ATOM 676 C C . VAL A 1 95 ? -7.521 -1.512 3.430 1.00 95.94 95 VAL A C 1
ATOM 678 O O . VAL A 1 95 ? -7.955 -0.384 3.182 1.00 95.94 95 VAL A O 1
ATOM 681 N N . ARG A 1 96 ? -8.312 -2.560 3.628 1.00 95.88 96 ARG A N 1
ATOM 682 C CA . ARG A 1 96 ? -9.749 -2.487 3.856 1.00 95.88 96 ARG A CA 1
ATOM 683 C C . ARG A 1 96 ? -9.987 -2.494 5.363 1.00 95.88 96 ARG A C 1
ATOM 685 O O . ARG A 1 96 ? -9.633 -3.445 6.047 1.00 95.88 96 ARG A O 1
ATOM 692 N N . VAL A 1 97 ? -10.608 -1.440 5.880 1.00 96.38 97 VAL A N 1
ATOM 693 C CA . VAL A 1 97 ? -10.952 -1.305 7.299 1.00 96.38 97 VAL A CA 1
ATOM 694 C C . VAL A 1 97 ? -12.462 -1.380 7.446 1.00 96.38 97 VAL A C 1
ATOM 696 O O . VAL A 1 97 ? -13.190 -0.579 6.861 1.00 96.38 97 VAL A O 1
ATOM 699 N N . ALA A 1 98 ? -12.947 -2.326 8.243 1.00 96.06 98 ALA A N 1
ATOM 700 C CA . ALA A 1 98 ? -14.340 -2.391 8.660 1.00 96.06 98 ALA A CA 1
ATOM 701 C C . ALA A 1 98 ? -14.456 -1.996 10.132 1.00 96.06 98 ALA A C 1
ATOM 703 O O . ALA A 1 98 ? -13.662 -2.426 10.971 1.00 96.06 98 ALA A O 1
ATOM 704 N N . GLY A 1 99 ? -15.457 -1.185 10.462 1.00 94.00 99 GLY A N 1
ATOM 705 C CA . GLY A 1 99 ? -15.642 -0.736 11.836 1.00 94.00 99 GLY A CA 1
ATOM 706 C C . GLY A 1 99 ? -16.687 0.353 11.995 1.00 94.00 99 GLY A C 1
ATOM 707 O O . GLY A 1 99 ? -17.422 0.680 11.060 1.00 94.00 99 GLY A O 1
ATOM 708 N N . ALA A 1 100 ? -16.767 0.903 13.203 1.00 93.25 100 ALA A N 1
ATOM 709 C CA . ALA A 1 100 ? -17.522 2.120 13.471 1.00 93.25 100 ALA A CA 1
ATOM 710 C C . ALA A 1 100 ? -16.661 3.338 13.122 1.00 93.25 100 ALA A C 1
ATOM 712 O O . ALA A 1 100 ? -15.475 3.364 13.437 1.00 93.25 100 ALA A O 1
ATOM 713 N N . VAL A 1 101 ? -17.253 4.348 12.489 1.00 92.38 101 VAL A N 1
ATOM 714 C CA . VAL A 1 101 ? -16.573 5.598 12.134 1.00 92.38 101 VAL A CA 1
ATOM 715 C C . VAL A 1 101 ? -17.383 6.779 12.649 1.00 92.38 101 VAL A C 1
ATOM 717 O O . VAL A 1 101 ? -18.586 6.865 12.397 1.00 92.38 101 VAL A O 1
ATOM 720 N N . ASP A 1 102 ? -16.709 7.698 13.336 1.00 91.25 102 ASP A N 1
ATOM 721 C CA . ASP A 1 102 ? -17.180 9.043 13.646 1.00 91.25 102 ASP A CA 1
ATOM 722 C C . ASP A 1 102 ? -16.388 10.051 12.803 1.00 91.25 102 ASP A C 1
ATOM 724 O O . ASP A 1 102 ? -15.31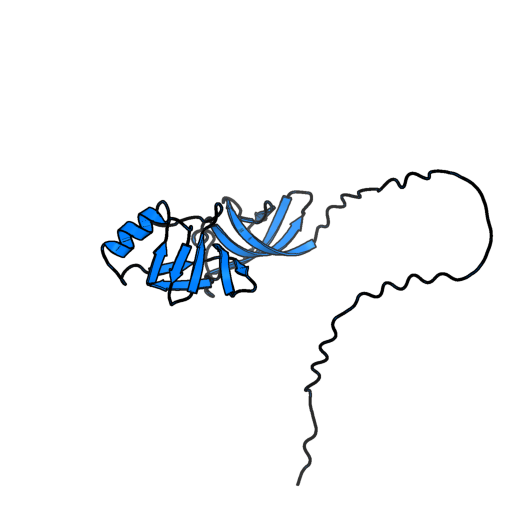0 10.530 13.166 1.00 91.25 102 ASP A O 1
ATOM 728 N N . SER A 1 103 ? -16.947 10.397 11.644 1.00 86.12 103 SER A N 1
ATOM 729 C CA . SER A 1 103 ? -16.308 11.319 10.706 1.00 86.12 103 SER A CA 1
ATOM 730 C C . SER A 1 103 ? -16.194 12.752 11.237 1.00 86.12 103 SER A C 1
ATOM 732 O O . SER A 1 103 ? -15.401 13.521 10.706 1.00 86.12 103 SER A O 1
ATOM 734 N N . ALA A 1 104 ? -17.000 13.142 12.234 1.00 87.88 104 ALA A N 1
ATOM 735 C CA . ALA A 1 104 ? -16.927 14.480 12.822 1.00 87.88 104 ALA A CA 1
ATOM 736 C C . ALA A 1 104 ? -15.785 14.580 13.839 1.00 87.88 104 ALA A C 1
ATOM 738 O O . ALA A 1 104 ? -15.139 15.623 13.934 1.00 87.88 104 ALA A O 1
ATOM 739 N N . ALA A 1 105 ? -15.530 13.497 14.577 1.00 90.44 105 ALA A N 1
ATOM 740 C CA . ALA A 1 105 ? -14.387 13.388 15.477 1.00 90.44 105 ALA A CA 1
ATOM 741 C C . ALA A 1 105 ? -13.079 13.031 14.748 1.00 90.44 105 ALA A C 1
ATOM 743 O O . ALA A 1 105 ? -12.002 13.266 15.291 1.00 90.44 105 ALA A O 1
ATOM 744 N N . GLY A 1 106 ? -13.167 12.483 13.532 1.00 92.12 106 GLY A N 1
ATOM 745 C CA . GLY A 1 106 ? -12.006 11.995 12.787 1.00 92.12 106 GLY A CA 1
ATOM 746 C C . GLY A 1 106 ? -11.478 10.661 13.319 1.00 92.12 106 GLY A C 1
ATOM 747 O O . GLY A 1 106 ? -10.313 10.339 13.109 1.00 92.12 106 GLY A O 1
ATOM 748 N N . THR A 1 107 ? -12.317 9.897 14.021 1.00 93.94 107 THR A N 1
ATOM 749 C CA . THR A 1 107 ? -11.932 8.654 14.698 1.00 93.94 107 THR A CA 1
ATOM 750 C C . THR A 1 107 ? -12.831 7.491 14.292 1.00 93.94 107 THR A C 1
ATOM 752 O O . THR A 1 107 ? -13.942 7.670 13.788 1.00 93.94 107 THR A O 1
ATOM 755 N N . GLY A 1 108 ? -12.362 6.271 14.517 1.00 93.38 108 GLY A N 1
ATOM 756 C CA . GLY A 1 108 ? -13.129 5.053 14.328 1.00 93.38 108 GLY A CA 1
ATOM 757 C C . GLY A 1 108 ? -12.602 3.903 15.175 1.00 93.38 108 GLY A C 1
ATOM 758 O O . GLY A 1 108 ? -11.445 3.889 15.582 1.00 93.38 108 GLY A O 1
ATOM 759 N N . ASP A 1 109 ? -13.455 2.916 15.413 1.00 94.75 109 ASP A N 1
ATOM 760 C CA . ASP A 1 109 ? -13.100 1.661 16.073 1.00 94.75 109 ASP A CA 1
ATOM 761 C C . ASP A 1 109 ? -13.130 0.551 15.023 1.00 94.75 109 ASP A C 1
ATOM 763 O O . ASP A 1 109 ? -14.202 0.197 14.515 1.00 94.75 109 ASP A O 1
ATOM 767 N N . ALA A 1 110 ? -11.955 0.029 14.664 1.00 96.31 110 ALA A N 1
ATOM 768 C CA . ALA A 1 110 ? -11.843 -1.056 13.698 1.00 96.31 110 ALA A CA 1
ATOM 769 C C . ALA A 1 110 ? -12.242 -2.390 14.342 1.00 96.31 110 ALA A C 1
ATOM 771 O O . ALA A 1 110 ? -11.816 -2.738 15.445 1.00 96.31 110 ALA A O 1
ATOM 772 N N . THR A 1 111 ? -13.059 -3.155 13.627 1.00 96.19 111 THR A N 1
ATOM 773 C CA . THR A 1 111 ? -13.393 -4.545 13.963 1.00 96.19 111 THR A CA 1
ATOM 774 C C . THR A 1 111 ? -12.620 -5.530 13.096 1.00 96.19 111 THR A C 1
ATOM 776 O O . THR A 1 111 ? -12.333 -6.637 13.541 1.00 96.19 111 THR A O 1
ATOM 779 N N . GLU A 1 112 ? -12.265 -5.128 11.876 1.00 96.44 112 GLU A N 1
ATOM 780 C CA . GLU A 1 112 ? -11.483 -5.926 10.934 1.00 96.44 112 GLU A CA 1
ATOM 781 C C . GLU A 1 112 ? -10.594 -5.000 10.098 1.00 96.44 112 GLU A C 1
ATOM 783 O O . GLU A 1 112 ? -11.049 -3.947 9.638 1.00 96.44 112 GLU A O 1
ATOM 788 N N . ILE A 1 113 ? -9.339 -5.397 9.912 1.00 97.00 113 ILE A N 1
ATOM 789 C CA . ILE A 1 113 ? -8.420 -4.815 8.937 1.00 97.00 113 ILE A CA 1
ATOM 790 C C . ILE A 1 113 ? -7.917 -5.940 8.056 1.00 97.00 113 ILE A C 1
ATOM 792 O O . ILE A 1 113 ? -7.404 -6.940 8.548 1.00 97.00 113 ILE A O 1
ATOM 796 N N . GLU A 1 114 ? -8.048 -5.748 6.756 1.00 97.31 114 GLU A N 1
ATOM 797 C CA . GLU A 1 114 ? -7.639 -6.709 5.750 1.00 97.31 114 GLU A CA 1
ATOM 798 C C . GLU A 1 114 ? -6.675 -6.029 4.783 1.00 97.31 114 GLU A C 1
ATOM 800 O O . GLU A 1 114 ? -6.981 -4.983 4.202 1.00 97.31 114 GLU A O 1
ATOM 805 N N . TYR A 1 115 ? -5.498 -6.622 4.638 1.00 96.88 115 TYR A N 1
ATOM 806 C CA . TYR A 1 115 ? -4.528 -6.290 3.610 1.00 96.88 115 TYR A CA 1
ATOM 807 C C . TYR A 1 115 ? -4.414 -7.461 2.641 1.00 96.88 115 TYR A C 1
ATOM 809 O O . TYR A 1 115 ? -4.229 -8.605 3.059 1.00 96.88 115 TYR A O 1
ATOM 817 N N . GLU A 1 116 ? -4.470 -7.156 1.351 1.00 95.12 116 GLU A N 1
ATOM 818 C CA . GLU A 1 116 ? -4.218 -8.112 0.284 1.00 95.12 116 GLU A CA 1
ATOM 819 C C . GLU A 1 116 ? -3.386 -7.418 -0.790 1.00 95.12 116 GLU A C 1
ATOM 821 O O . GLU A 1 116 ? -3.791 -6.394 -1.347 1.00 95.12 116 GLU A O 1
ATOM 826 N N . GLN A 1 117 ? -2.205 -7.963 -1.064 1.00 94.38 117 GLN A N 1
ATOM 827 C CA . GLN A 1 117 ? -1.375 -7.485 -2.162 1.00 94.38 117 GLN A CA 1
ATOM 828 C C . GLN A 1 117 ? -2.066 -7.749 -3.507 1.00 94.38 117 GLN A C 1
ATOM 830 O O . GLN A 1 117 ? -2.653 -8.806 -3.738 1.00 94.38 117 GLN A O 1
ATOM 835 N N . ASN A 1 118 ? -1.965 -6.804 -4.437 1.00 94.06 118 ASN A N 1
ATOM 836 C CA . ASN A 1 118 ? -2.528 -6.971 -5.775 1.00 94.06 118 ASN A CA 1
ATOM 837 C C . ASN A 1 118 ? -1.669 -7.886 -6.643 1.00 94.06 118 ASN A C 1
ATOM 839 O O . ASN A 1 118 ? -2.189 -8.568 -7.527 1.00 94.06 118 ASN A O 1
ATOM 843 N N . LEU A 1 119 ? -0.353 -7.841 -6.438 1.00 94.88 119 LEU A N 1
ATOM 844 C CA . LEU A 1 119 ? 0.609 -8.518 -7.287 1.00 94.88 119 LEU A CA 1
ATOM 845 C C . LEU A 1 119 ? 1.877 -8.850 -6.509 1.00 94.88 119 LEU A C 1
ATOM 847 O O . LEU A 1 119 ? 2.402 -8.010 -5.789 1.00 94.88 119 LEU A O 1
ATOM 851 N N . GLU A 1 120 ? 2.391 -10.057 -6.712 1.00 94.81 120 GLU A N 1
ATOM 852 C CA . GLU A 1 120 ? 3.716 -10.463 -6.255 1.00 94.81 120 GLU A CA 1
ATOM 853 C C . GLU A 1 120 ? 4.427 -11.198 -7.384 1.00 94.81 120 GLU A C 1
ATOM 855 O O . GLU A 1 120 ? 3.841 -12.060 -8.049 1.00 94.81 120 GLU A O 1
ATOM 860 N N . GLY A 1 121 ? 5.689 -10.853 -7.622 1.00 94.75 121 GLY A N 1
ATOM 861 C CA . GLY A 1 121 ? 6.485 -11.549 -8.620 1.00 94.75 121 GLY A CA 1
ATOM 862 C C . GLY A 1 121 ? 7.781 -10.849 -9.003 1.00 94.75 121 GLY A C 1
ATOM 863 O O . GLY A 1 121 ? 8.114 -9.793 -8.461 1.00 94.75 121 GLY A O 1
ATOM 864 N N . PRO A 1 122 ? 8.531 -11.448 -9.943 1.00 94.31 122 PRO A N 1
ATOM 865 C CA . PRO A 1 122 ? 9.752 -10.864 -10.458 1.00 94.31 122 PRO A CA 1
ATOM 866 C C . PRO A 1 122 ? 9.443 -9.637 -11.313 1.00 94.31 122 PRO A C 1
ATOM 868 O O . PRO A 1 122 ? 8.470 -9.613 -12.071 1.00 94.31 122 PRO A O 1
ATOM 871 N N . VAL A 1 123 ? 10.316 -8.640 -11.219 1.00 95.44 123 VAL A N 1
ATOM 872 C CA . VAL A 1 123 ? 10.236 -7.450 -12.066 1.00 95.44 123 VAL A CA 1
ATOM 873 C C . VAL A 1 123 ? 10.691 -7.782 -13.489 1.00 95.44 123 VAL A C 1
ATOM 875 O O . VAL A 1 123 ? 11.786 -8.312 -13.688 1.00 95.44 123 VAL A O 1
ATOM 878 N N . ASP A 1 124 ? 9.857 -7.452 -14.476 1.00 93.81 124 ASP A N 1
ATOM 879 C CA . ASP A 1 124 ? 10.151 -7.626 -15.902 1.00 93.81 124 ASP A CA 1
ATOM 880 C C . ASP A 1 124 ? 10.901 -6.416 -16.475 1.00 93.81 124 ASP A C 1
ATOM 882 O O . ASP A 1 124 ? 11.847 -6.574 -17.249 1.00 93.81 124 ASP A O 1
ATOM 886 N N . SER A 1 125 ? 10.466 -5.203 -16.122 1.00 94.25 125 SER A N 1
ATOM 887 C CA . SER A 1 125 ? 11.093 -3.951 -16.557 1.00 94.25 125 SER A CA 1
ATOM 888 C C . SER A 1 125 ? 10.719 -2.790 -15.646 1.00 94.25 125 SER A C 1
ATOM 890 O O . SER A 1 125 ? 9.596 -2.753 -15.147 1.00 94.25 125 SER A O 1
ATOM 892 N N . ILE A 1 126 ? 11.609 -1.811 -15.509 1.00 96.31 126 ILE A N 1
ATOM 893 C CA . ILE A 1 126 ? 11.365 -0.561 -14.786 1.00 96.31 126 ILE A CA 1
ATOM 894 C C . ILE A 1 126 ? 11.624 0.609 -15.740 1.00 96.31 126 ILE A C 1
ATOM 896 O O . ILE A 1 126 ? 12.534 0.562 -16.566 1.00 96.31 126 ILE A O 1
ATOM 900 N N . ASP A 1 127 ? 10.802 1.650 -15.651 1.00 96.06 127 ASP A N 1
ATOM 901 C CA . ASP A 1 127 ? 11.017 2.927 -16.320 1.00 96.06 127 ASP A CA 1
ATOM 902 C C . ASP A 1 127 ? 10.829 4.075 -15.314 1.00 96.06 127 ASP A C 1
ATOM 904 O O . ASP A 1 127 ? 9.716 4.583 -15.131 1.00 96.06 127 ASP A O 1
ATOM 908 N N . PRO A 1 128 ? 11.924 4.540 -14.682 1.00 94.19 128 PRO A N 1
ATOM 909 C CA . PRO A 1 128 ? 11.870 5.652 -13.738 1.00 94.19 128 PRO A CA 1
ATOM 910 C C . PRO A 1 128 ? 11.492 6.988 -14.391 1.00 94.19 128 PRO A C 1
ATOM 912 O O . PRO A 1 128 ? 11.181 7.944 -13.694 1.00 94.19 128 PRO A O 1
ATOM 915 N N . SER A 1 129 ? 11.542 7.104 -15.725 1.00 93.75 129 SER A N 1
ATOM 916 C CA . SER A 1 129 ? 11.182 8.347 -16.420 1.00 93.75 129 SER A CA 1
ATOM 917 C C . SER A 1 129 ? 9.673 8.534 -16.579 1.00 93.75 129 SER A C 1
ATOM 919 O O . SER A 1 129 ? 9.212 9.655 -16.809 1.00 93.75 129 SER A O 1
ATOM 921 N N . THR A 1 130 ? 8.918 7.441 -16.460 1.00 95.19 130 THR A N 1
ATOM 922 C CA . THR A 1 130 ? 7.453 7.415 -16.518 1.00 95.19 130 THR A CA 1
ATOM 923 C C . THR A 1 130 ? 6.818 6.975 -15.201 1.00 95.19 130 THR A C 1
ATOM 925 O O . THR A 1 130 ? 5.608 6.759 -15.176 1.00 95.19 130 THR A O 1
ATOM 928 N N . ASP A 1 131 ? 7.618 6.855 -14.133 1.00 96.19 131 ASP A N 1
ATOM 929 C CA . ASP A 1 131 ? 7.207 6.350 -12.820 1.00 96.19 131 ASP A CA 1
ATOM 930 C C . ASP A 1 131 ? 6.442 5.022 -12.942 1.00 96.19 131 ASP A C 1
ATOM 932 O O . ASP A 1 131 ? 5.341 4.858 -12.422 1.00 96.19 131 ASP A O 1
ATOM 936 N N . SER A 1 132 ? 6.989 4.065 -13.701 1.00 97.12 132 SER A N 1
ATOM 937 C CA . SER A 1 132 ? 6.303 2.796 -13.949 1.00 97.12 132 SER A CA 1
ATOM 938 C C . SER A 1 132 ? 7.216 1.579 -13.906 1.00 97.12 132 SER A C 1
ATOM 940 O O . SER A 1 132 ? 8.420 1.653 -14.155 1.00 97.12 132 SER A O 1
ATOM 942 N N . LEU A 1 133 ? 6.624 0.427 -13.599 1.00 97.06 133 LEU A N 1
ATOM 943 C CA . LEU A 1 133 ? 7.265 -0.873 -13.739 1.00 97.06 133 LEU A CA 1
ATOM 944 C C . LEU A 1 133 ? 6.290 -1.924 -14.265 1.00 97.06 133 LEU A C 1
ATOM 946 O O . LEU A 1 133 ? 5.071 -1.767 -14.212 1.00 97.06 133 LEU A O 1
ATOM 950 N N . VAL A 1 134 ? 6.846 -3.018 -14.771 1.00 96.25 134 VAL A N 1
ATOM 951 C CA . VAL A 1 134 ? 6.104 -4.192 -15.223 1.00 96.25 134 VAL A CA 1
ATOM 952 C C . VAL A 1 134 ? 6.534 -5.389 -14.392 1.00 96.25 134 VAL A C 1
ATOM 954 O O . VAL A 1 134 ? 7.727 -5.651 -14.249 1.00 96.25 134 VAL A O 1
ATOM 957 N N . VAL A 1 135 ? 5.557 -6.118 -13.861 1.00 96.12 135 VAL A N 1
ATOM 958 C CA . VAL A 1 135 ? 5.756 -7.327 -13.053 1.00 96.12 135 VAL A CA 1
ATOM 959 C C . VAL A 1 135 ? 4.814 -8.397 -13.585 1.00 96.12 135 VAL A C 1
ATOM 961 O O . VAL A 1 135 ? 3.607 -8.178 -13.642 1.00 96.12 135 VAL A O 1
ATOM 964 N N . LEU A 1 136 ? 5.336 -9.545 -14.021 1.00 93.44 136 LEU A N 1
ATOM 965 C CA . LEU A 1 136 ? 4.542 -10.616 -14.648 1.00 93.44 136 LEU A CA 1
ATOM 966 C C . LEU A 1 136 ? 3.633 -10.130 -15.805 1.00 93.44 136 LEU A C 1
ATOM 968 O O . LEU A 1 136 ? 2.527 -10.635 -16.006 1.00 93.44 136 LEU A O 1
ATOM 972 N N . GLY A 1 137 ? 4.086 -9.134 -16.569 1.00 94.12 137 GLY A N 1
ATOM 973 C CA . GLY A 1 137 ? 3.339 -8.498 -17.658 1.00 94.12 137 GLY A CA 1
ATOM 974 C C . GLY A 1 137 ? 2.260 -7.497 -17.224 1.00 94.12 137 GLY A C 1
ATOM 975 O O . GLY A 1 137 ? 1.592 -6.926 -18.088 1.00 94.12 137 GLY A O 1
ATOM 976 N N . GLN A 1 138 ? 2.086 -7.261 -15.923 1.00 96.38 138 GLN A N 1
ATOM 977 C CA . GLN A 1 138 ? 1.170 -6.267 -15.372 1.00 96.38 138 GLN A CA 1
ATOM 978 C C . GLN A 1 138 ? 1.877 -4.914 -15.246 1.00 96.38 138 GLN A C 1
ATOM 980 O O . GLN A 1 138 ? 2.909 -4.815 -14.589 1.00 96.38 138 GLN A O 1
ATOM 985 N N . LEU A 1 139 ? 1.306 -3.870 -15.857 1.00 97.06 139 LEU A N 1
ATOM 986 C CA . LEU A 1 139 ? 1.786 -2.496 -15.706 1.00 97.06 139 LEU A CA 1
ATOM 987 C C . LEU A 1 139 ? 1.365 -1.936 -14.345 1.00 97.06 139 LEU A C 1
ATOM 989 O O . LEU A 1 139 ? 0.181 -1.981 -13.989 1.00 97.06 139 LEU A O 1
ATOM 993 N N . VAL A 1 140 ? 2.332 -1.372 -13.635 1.00 97.50 140 VAL A N 1
ATOM 994 C CA . VAL A 1 140 ? 2.156 -0.665 -12.370 1.00 97.50 140 VAL A CA 1
ATOM 995 C C . VAL A 1 140 ? 2.681 0.751 -12.538 1.00 97.50 140 VAL A C 1
ATOM 997 O O . VAL A 1 140 ? 3.800 0.951 -13.010 1.00 97.50 140 VAL A O 1
ATOM 1000 N N . VAL A 1 141 ? 1.855 1.723 -12.175 1.00 96.94 141 VAL A N 1
ATOM 1001 C CA . VAL A 1 141 ? 2.210 3.139 -12.122 1.00 96.94 141 VAL A CA 1
ATOM 1002 C C . VAL A 1 141 ? 2.427 3.502 -10.662 1.00 96.94 141 VAL A C 1
ATOM 1004 O O . VAL A 1 141 ? 1.594 3.181 -9.818 1.00 96.94 141 VAL A O 1
ATOM 1007 N N . ILE A 1 142 ? 3.556 4.140 -10.400 1.00 95.50 142 ILE A N 1
ATOM 1008 C CA . ILE A 1 142 ? 3.972 4.658 -9.104 1.00 95.50 142 ILE A CA 1
ATOM 1009 C C . ILE A 1 142 ? 3.520 6.113 -9.020 1.00 95.50 142 ILE A C 1
ATOM 1011 O O . ILE A 1 142 ? 3.725 6.888 -9.958 1.00 95.50 142 ILE A O 1
ATOM 1015 N N . ASP A 1 143 ? 2.910 6.498 -7.906 1.00 90.00 143 ASP A N 1
ATOM 1016 C CA . ASP A 1 143 ? 2.530 7.880 -7.648 1.00 90.00 143 ASP A CA 1
ATOM 1017 C C . ASP A 1 143 ? 3.234 8.485 -6.417 1.00 90.00 143 ASP A C 1
ATOM 1019 O O . ASP A 1 143 ? 4.108 7.901 -5.781 1.00 90.00 143 ASP A O 1
ATOM 1023 N N . GLY A 1 144 ? 2.912 9.743 -6.103 1.00 86.75 144 GLY A N 1
ATOM 1024 C CA . GLY A 1 144 ? 3.546 10.461 -4.991 1.00 86.75 144 GLY A CA 1
ATOM 1025 C C . GLY A 1 144 ? 3.154 9.963 -3.592 1.00 86.75 144 GLY A C 1
ATOM 1026 O O . GLY A 1 144 ? 3.668 10.493 -2.606 1.00 86.75 144 GLY A O 1
ATOM 1027 N N . LEU A 1 145 ? 2.216 9.022 -3.494 1.00 85.00 145 LEU A N 1
ATOM 1028 C CA . LEU A 1 145 ? 1.766 8.372 -2.267 1.00 85.00 145 LEU A CA 1
ATOM 1029 C C . LEU A 1 145 ? 2.366 6.971 -2.100 1.00 85.00 145 LEU A C 1
ATOM 1031 O O . LEU A 1 145 ? 2.213 6.407 -1.012 1.00 85.00 145 LEU A O 1
ATOM 1035 N N . THR A 1 146 ? 3.069 6.440 -3.108 1.00 92.38 146 THR A N 1
ATOM 1036 C CA . THR A 1 146 ? 3.763 5.158 -2.992 1.00 92.38 146 THR A CA 1
ATOM 1037 C C . THR A 1 146 ? 4.769 5.203 -1.849 1.00 92.38 146 THR A C 1
ATOM 1039 O O . THR A 1 146 ? 5.587 6.120 -1.728 1.00 92.38 146 THR A O 1
ATOM 1042 N N . VAL A 1 147 ? 4.743 4.166 -1.016 1.00 94.12 147 VAL A N 1
ATOM 1043 C CA . VAL A 1 147 ? 5.759 3.939 0.010 1.00 94.12 147 VAL A CA 1
ATOM 1044 C C . VAL A 1 147 ? 6.603 2.749 -0.411 1.00 94.12 147 VAL A C 1
ATOM 1046 O O . VAL A 1 147 ? 6.090 1.648 -0.593 1.00 94.12 147 VAL A O 1
ATOM 1049 N N . PHE A 1 148 ? 7.906 2.972 -0.537 1.00 94.44 148 PHE A N 1
ATOM 1050 C CA . PHE A 1 148 ?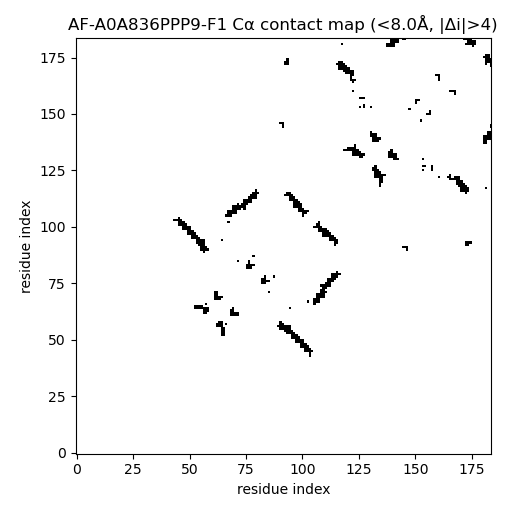 8.867 1.917 -0.822 1.00 94.44 148 PHE A CA 1
ATOM 1051 C C . PHE A 1 148 ? 9.353 1.267 0.475 1.00 94.44 148 PHE A C 1
ATOM 1053 O O . PHE A 1 148 ? 9.671 1.954 1.449 1.00 94.44 148 PHE A O 1
ATOM 1060 N N . ASP A 1 149 ? 9.435 -0.063 0.472 1.00 92.44 149 ASP A N 1
ATOM 1061 C CA . ASP A 1 149 ? 10.081 -0.846 1.523 1.00 92.44 149 ASP A CA 1
ATOM 1062 C C . ASP A 1 149 ? 11.311 -1.558 0.947 1.00 92.44 149 ASP A C 1
ATOM 1064 O O . ASP A 1 149 ? 11.268 -2.129 -0.141 1.00 92.44 149 ASP A O 1
ATOM 1068 N N . GLY A 1 150 ? 12.435 -1.491 1.658 1.00 91.31 150 GLY A N 1
ATOM 1069 C CA . GLY A 1 150 ? 13.718 -2.058 1.226 1.00 91.31 150 GLY A CA 1
ATOM 1070 C C . GLY A 1 150 ? 14.508 -1.247 0.186 1.00 91.31 150 GLY A C 1
ATOM 1071 O O . GLY A 1 150 ? 15.706 -1.494 0.046 1.00 91.31 150 GLY A O 1
ATOM 1072 N N . VAL A 1 151 ? 13.892 -0.266 -0.481 1.00 93.75 151 VAL A N 1
ATOM 1073 C CA . VAL A 1 151 ? 14.530 0.666 -1.436 1.00 93.75 151 VAL A CA 1
ATOM 1074 C C . VAL A 1 151 ? 14.082 2.102 -1.174 1.00 93.75 151 VAL A C 1
ATOM 1076 O O . VAL A 1 151 ? 13.079 2.330 -0.498 1.00 93.75 151 VAL A O 1
ATOM 1079 N N . VAL A 1 152 ? 14.834 3.080 -1.679 1.00 93.00 152 VAL A N 1
ATOM 1080 C CA . VAL A 1 152 ? 14.500 4.506 -1.490 1.00 93.00 152 VAL A CA 1
ATOM 1081 C C . VAL A 1 152 ? 13.452 4.990 -2.489 1.00 93.00 152 VAL A C 1
ATOM 1083 O O . VAL A 1 152 ? 12.563 5.759 -2.129 1.00 93.00 152 VAL A O 1
ATOM 1086 N N . ASP A 1 153 ? 13.577 4.562 -3.740 1.00 93.94 153 ASP A N 1
ATOM 1087 C CA . ASP A 1 153 ? 12.714 4.954 -4.845 1.00 93.94 153 ASP A CA 1
ATOM 1088 C C . ASP A 1 153 ? 12.797 3.925 -5.986 1.00 93.94 153 ASP A C 1
ATOM 1090 O O . ASP A 1 153 ? 13.483 2.900 -5.898 1.00 93.94 153 ASP A O 1
ATOM 1094 N N . LEU A 1 154 ? 12.084 4.209 -7.076 1.00 94.44 154 LEU A N 1
ATOM 1095 C CA . LEU A 1 154 ? 12.043 3.351 -8.253 1.00 94.44 154 LEU A CA 1
ATOM 1096 C C . LEU A 1 154 ? 13.403 3.248 -8.972 1.00 94.44 154 LEU A C 1
ATOM 1098 O O . LEU A 1 154 ? 13.683 2.222 -9.586 1.00 94.44 154 LEU A O 1
ATOM 1102 N N . ALA A 1 155 ? 14.261 4.270 -8.886 1.00 95.12 155 ALA A N 1
ATOM 1103 C CA . ALA A 1 155 ? 15.585 4.248 -9.506 1.00 95.12 155 ALA A CA 1
ATOM 1104 C C . ALA A 1 155 ? 16.570 3.373 -8.713 1.00 95.12 155 ALA A C 1
ATOM 1106 O O . ALA A 1 155 ? 17.403 2.690 -9.304 1.00 95.12 155 ALA A O 1
ATOM 1107 N N . ASP A 1 156 ? 16.463 3.357 -7.385 1.00 94.88 156 ASP A N 1
ATOM 1108 C CA . ASP A 1 156 ? 17.206 2.426 -6.531 1.00 94.88 156 ASP A CA 1
ATOM 1109 C C . ASP A 1 156 ? 16.810 0.972 -6.842 1.00 94.88 156 ASP A C 1
ATOM 1111 O O . ASP A 1 156 ? 17.675 0.119 -7.049 1.00 94.88 156 ASP A O 1
ATOM 1115 N N . LEU A 1 157 ? 15.507 0.700 -7.003 1.00 94.75 157 LEU A N 1
ATOM 1116 C CA . LEU A 1 157 ? 15.031 -0.614 -7.444 1.00 94.75 157 LEU A CA 1
ATOM 1117 C C . LEU A 1 157 ? 15.552 -0.993 -8.842 1.00 94.75 157 LEU A C 1
ATOM 1119 O O . LEU A 1 157 ? 15.956 -2.137 -9.038 1.00 94.75 157 LEU A O 1
ATOM 1123 N N . ASP A 1 158 ? 15.577 -0.054 -9.792 1.00 95.56 158 ASP A N 1
ATOM 1124 C CA . ASP A 1 158 ? 16.097 -0.263 -11.153 1.00 95.56 158 ASP A CA 1
ATOM 1125 C C . ASP A 1 158 ? 17.561 -0.719 -11.138 1.00 95.56 158 ASP A C 1
ATOM 1127 O O . ASP A 1 158 ? 17.912 -1.745 -11.719 1.00 95.56 158 ASP A O 1
ATOM 1131 N N . VAL A 1 159 ? 18.405 -0.038 -10.354 1.00 94.88 159 VAL A N 1
ATOM 1132 C CA . VAL A 1 159 ? 19.819 -0.408 -10.177 1.00 94.88 159 VAL A CA 1
ATOM 1133 C C . VAL A 1 159 ? 19.971 -1.824 -9.620 1.00 94.88 159 VAL A C 1
ATOM 1135 O O . VAL A 1 159 ? 20.862 -2.567 -10.043 1.00 94.88 159 VAL A O 1
ATOM 1138 N N . LEU A 1 160 ? 19.122 -2.203 -8.662 1.00 93.06 160 LEU A N 1
ATOM 1139 C CA . LEU A 1 160 ? 19.123 -3.546 -8.094 1.00 93.06 160 LEU A CA 1
ATOM 1140 C C . LEU A 1 160 ? 18.712 -4.583 -9.149 1.00 93.06 160 LEU A C 1
ATOM 1142 O O . LEU A 1 160 ? 19.465 -5.525 -9.402 1.00 93.06 160 LEU A O 1
ATOM 1146 N N . VAL A 1 161 ? 17.572 -4.389 -9.815 1.00 93.75 161 VAL A N 1
ATOM 1147 C CA . VAL A 1 161 ? 17.056 -5.304 -10.846 1.00 93.75 161 VAL A CA 1
ATOM 1148 C C . VAL A 1 161 ? 18.064 -5.502 -11.981 1.00 93.75 161 VAL A C 1
ATOM 1150 O O . VAL A 1 161 ? 18.315 -6.646 -12.367 1.00 93.75 161 VAL A O 1
ATOM 1153 N N . ASP A 1 162 ? 18.715 -4.435 -12.445 1.00 92.69 162 ASP A N 1
ATOM 1154 C CA . ASP A 1 162 ? 19.760 -4.496 -13.472 1.00 92.69 162 ASP A CA 1
ATOM 1155 C C . ASP A 1 162 ? 21.001 -5.275 -13.017 1.00 92.69 162 ASP A C 1
ATOM 1157 O O . ASP A 1 162 ? 21.638 -5.976 -13.813 1.00 92.69 162 ASP A O 1
ATOM 1161 N N . ALA A 1 163 ? 21.356 -5.186 -11.732 1.00 91.88 163 ALA A N 1
ATOM 1162 C CA . ALA A 1 163 ? 22.494 -5.912 -11.182 1.00 91.88 163 ALA A CA 1
ATOM 1163 C C . ALA A 1 163 ? 22.252 -7.430 -11.146 1.00 91.88 163 ALA A C 1
ATOM 1165 O O . ALA A 1 163 ? 23.189 -8.201 -11.391 1.00 91.88 163 ALA A O 1
ATOM 1166 N N . THR A 1 164 ? 21.019 -7.875 -10.869 1.00 90.00 164 THR A N 1
ATOM 1167 C CA . THR A 1 164 ? 20.634 -9.297 -10.943 1.00 90.00 164 THR A CA 1
ATOM 1168 C C . THR A 1 164 ? 19.213 -9.503 -11.496 1.00 90.00 164 THR A C 1
ATOM 1170 O O . THR A 1 164 ? 18.262 -9.665 -10.720 1.00 90.00 164 THR A O 1
ATOM 1173 N N . PRO A 1 165 ? 19.058 -9.582 -12.832 1.00 84.94 165 PRO A N 1
ATOM 1174 C CA . PRO A 1 165 ? 17.753 -9.745 -13.470 1.00 84.94 165 PRO A CA 1
ATOM 1175 C C . PRO A 1 165 ? 17.035 -11.034 -13.057 1.00 84.94 165 PRO A C 1
ATOM 1177 O O . PRO A 1 165 ? 17.647 -12.102 -12.968 1.00 84.94 165 PRO A O 1
ATOM 1180 N N . GLY A 1 166 ? 15.721 -10.941 -12.832 1.00 80.38 166 GLY A N 1
ATOM 1181 C CA . GLY A 1 166 ? 14.859 -12.077 -12.480 1.00 80.38 166 GLY A CA 1
ATOM 1182 C C . GLY A 1 166 ? 15.026 -12.613 -11.052 1.00 80.38 166 GLY A C 1
ATOM 1183 O O . GLY A 1 166 ? 14.443 -13.646 -10.726 1.00 80.38 166 GLY A O 1
ATOM 1184 N N . VAL A 1 167 ? 15.821 -11.945 -10.211 1.00 85.94 167 VAL A N 1
ATOM 1185 C CA . VAL A 1 167 ? 16.026 -12.326 -8.801 1.00 85.94 167 VAL A CA 1
ATOM 1186 C C . VAL A 1 167 ? 15.147 -11.509 -7.858 1.00 85.94 167 VAL A C 1
ATOM 1188 O O . VAL A 1 167 ? 14.656 -12.044 -6.867 1.00 85.94 167 VAL A O 1
ATOM 1191 N N . TYR A 1 168 ? 14.949 -10.225 -8.154 1.00 89.12 168 TYR A N 1
ATOM 1192 C CA . TYR A 1 168 ? 14.182 -9.330 -7.295 1.00 89.12 168 TYR A CA 1
ATOM 1193 C C . TYR A 1 168 ? 12.686 -9.589 -7.441 1.00 89.12 168 TYR A C 1
ATOM 1195 O O . TYR A 1 168 ? 12.110 -9.366 -8.507 1.00 89.12 168 TYR A O 1
ATOM 1203 N N . MET A 1 169 ? 12.091 -10.069 -6.350 1.00 91.94 169 MET A N 1
ATOM 1204 C CA . MET A 1 169 ? 10.650 -10.197 -6.175 1.00 91.94 169 MET A CA 1
ATOM 1205 C C . MET A 1 169 ? 10.123 -8.931 -5.514 1.00 91.94 169 MET A C 1
ATOM 1207 O O . MET A 1 169 ? 10.744 -8.423 -4.577 1.00 91.94 169 MET A O 1
ATOM 1211 N N . VAL A 1 170 ? 8.988 -8.443 -5.996 1.00 94.81 170 VAL A N 1
ATOM 1212 C CA . VAL A 1 170 ? 8.289 -7.298 -5.415 1.00 94.81 170 VAL A CA 1
ATOM 1213 C C . VAL A 1 170 ? 6.860 -7.687 -5.080 1.00 94.81 170 VAL A C 1
ATOM 1215 O O . VAL A 1 170 ? 6.230 -8.429 -5.831 1.00 94.81 170 VAL A O 1
ATOM 1218 N N . GLU A 1 171 ? 6.367 -7.164 -3.964 1.00 94.94 171 GLU A N 1
ATOM 1219 C CA . GLU A 1 171 ? 4.959 -7.181 -3.575 1.00 94.94 171 GLU A CA 1
ATOM 1220 C C . GLU A 1 171 ? 4.396 -5.780 -3.820 1.00 94.94 171 GLU A C 1
ATOM 1222 O O . GLU A 1 171 ? 5.004 -4.781 -3.432 1.00 94.94 171 GLU A O 1
ATOM 1227 N N . ILE A 1 172 ? 3.253 -5.697 -4.496 1.00 95.38 172 ILE A N 1
ATOM 1228 C CA . ILE A 1 172 ? 2.642 -4.438 -4.914 1.00 95.38 172 ILE A CA 1
ATOM 1229 C C . ILE A 1 172 ? 1.210 -4.395 -4.410 1.00 95.38 172 ILE A C 1
ATOM 1231 O O . ILE A 1 172 ? 0.403 -5.288 -4.679 1.00 95.38 172 ILE A O 1
ATOM 1235 N N . SER A 1 173 ? 0.898 -3.303 -3.722 1.00 94.00 173 SER A N 1
ATOM 1236 C CA . SER A 1 173 ? -0.442 -2.933 -3.293 1.00 94.0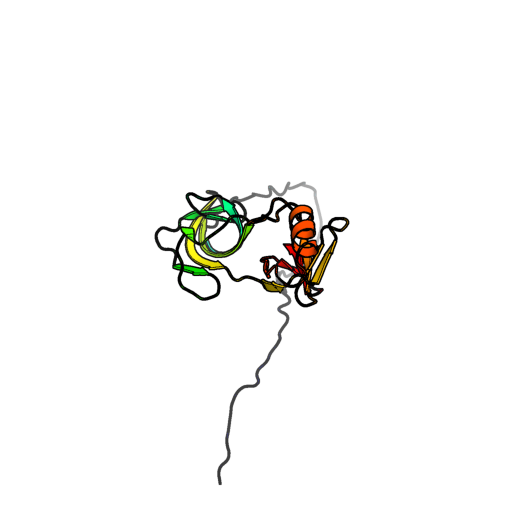0 173 SER A CA 1
ATOM 1237 C C . SER A 1 173 ? -0.804 -1.591 -3.919 1.00 94.00 173 SER A C 1
ATOM 1239 O O . SER A 1 173 ? 0.004 -0.672 -3.917 1.00 94.00 173 SER A O 1
ATOM 1241 N N . GLY A 1 174 ? -2.026 -1.466 -4.419 1.00 93.06 174 GLY A N 1
ATOM 1242 C CA . GLY A 1 174 ? -2.495 -0.295 -5.142 1.00 93.06 174 GLY A CA 1
ATOM 1243 C C . GLY A 1 174 ? -3.968 -0.395 -5.531 1.00 93.06 174 GLY A C 1
ATOM 1244 O O . GLY A 1 174 ? -4.660 -1.382 -5.268 1.00 93.06 174 GLY A O 1
ATOM 1245 N N . LEU A 1 175 ? -4.473 0.650 -6.178 1.00 91.12 175 LEU A N 1
ATOM 1246 C CA . LEU A 1 175 ? -5.822 0.678 -6.732 1.00 91.12 175 LEU A CA 1
ATOM 1247 C C . LEU A 1 175 ? -5.790 0.304 -8.211 1.00 91.12 175 LEU A C 1
ATOM 1249 O O . LEU A 1 175 ? -5.032 0.868 -8.995 1.00 91.12 175 LEU A O 1
ATOM 1253 N N . VAL A 1 176 ? -6.647 -0.636 -8.603 1.00 93.12 176 VAL A N 1
ATOM 1254 C CA . VAL A 1 176 ? -6.758 -1.072 -9.999 1.00 93.12 176 VAL A CA 1
ATOM 1255 C C . VAL A 1 176 ? -7.760 -0.189 -10.736 1.00 93.12 176 VAL A C 1
ATOM 1257 O O . VAL A 1 176 ? -8.903 -0.035 -10.296 1.00 93.12 176 VAL A O 1
ATOM 1260 N N . ASP A 1 177 ? -7.356 0.382 -11.869 1.00 92.62 177 ASP A N 1
ATOM 1261 C CA . ASP A 1 177 ? -8.234 1.203 -12.701 1.00 92.62 177 ASP A CA 1
ATOM 1262 C C . ASP A 1 177 ? -9.059 0.387 -13.720 1.00 92.62 177 ASP A C 1
ATOM 1264 O O . ASP A 1 177 ? -8.987 -0.841 -13.815 1.00 92.62 177 ASP A O 1
ATOM 1268 N N . GLY A 1 178 ? -9.880 1.079 -14.520 1.00 93.50 178 GLY A N 1
ATOM 1269 C CA . GLY A 1 178 ? -10.715 0.449 -15.552 1.00 93.50 178 GLY A CA 1
ATOM 1270 C C . GLY A 1 178 ? -9.938 -0.160 -16.728 1.00 93.50 178 GLY A C 1
ATOM 1271 O O . GLY A 1 178 ? -10.532 -0.858 -17.550 1.00 93.50 178 GLY A O 1
ATOM 1272 N N . ASN A 1 179 ? -8.635 0.103 -16.816 1.00 93.19 179 ASN A N 1
ATOM 1273 C CA . ASN A 1 179 ? -7.707 -0.435 -17.802 1.00 93.19 179 ASN A CA 1
ATOM 1274 C C . ASN A 1 179 ? -6.836 -1.561 -17.226 1.00 93.19 179 ASN A C 1
ATOM 1276 O O . ASN A 1 179 ? -5.923 -2.019 -17.912 1.00 93.19 179 ASN A O 1
ATOM 1280 N N . SER A 1 180 ? -7.142 -2.023 -16.009 1.00 92.19 180 SER A N 1
ATOM 1281 C CA . SER A 1 180 ? -6.358 -3.014 -15.273 1.00 92.19 180 SER A CA 1
ATOM 1282 C C . SER A 1 180 ? -4.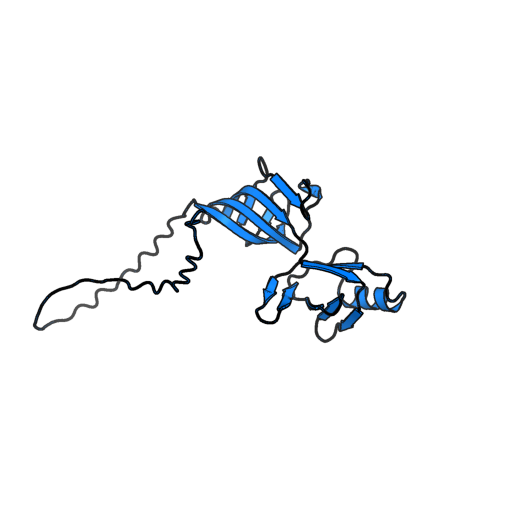936 -2.551 -14.967 1.00 92.19 180 SER A C 1
ATOM 1284 O O . SER A 1 180 ? -4.081 -3.395 -14.755 1.00 92.19 180 SER A O 1
ATOM 1286 N N . VAL A 1 181 ? -4.661 -1.246 -14.934 1.00 94.56 181 VAL A N 1
ATOM 1287 C CA . VAL A 1 181 ? -3.386 -0.716 -14.433 1.00 94.56 181 VAL A CA 1
ATOM 1288 C C . VAL A 1 181 ? -3.480 -0.590 -12.919 1.00 94.56 181 VAL A C 1
ATOM 1290 O O . VAL A 1 181 ? -4.506 -0.151 -12.392 1.00 94.56 181 VAL A O 1
ATOM 1293 N N . ILE A 1 182 ? -2.420 -0.995 -12.224 1.00 95.25 182 ILE A N 1
ATOM 1294 C CA . ILE A 1 182 ? -2.305 -0.815 -10.776 1.00 95.25 182 ILE A CA 1
ATOM 1295 C C . ILE A 1 182 ? -1.669 0.552 -10.527 1.00 95.25 182 ILE A C 1
ATOM 1297 O O . ILE A 1 182 ? -0.591 0.822 -11.049 1.00 95.25 182 ILE A O 1
ATOM 1301 N N . HIS A 1 183 ? -2.339 1.390 -9.741 1.00 94.56 183 HIS A N 1
ATOM 1302 C CA . HIS A 1 183 ? -1.815 2.657 -9.230 1.00 94.56 183 HIS A CA 1
ATOM 1303 C C . HIS A 1 183 ? -1.387 2.425 -7.787 1.00 94.56 183 HIS A C 1
ATOM 1305 O O . HIS A 1 183 ? -2.246 2.214 -6.923 1.00 94.56 183 HIS A O 1
ATOM 1311 N N . ALA A 1 184 ? -0.078 2.355 -7.578 1.00 89.69 184 ALA A N 1
ATOM 1312 C CA . ALA A 1 184 ? 0.562 2.104 -6.292 1.00 89.69 184 ALA A CA 1
ATOM 1313 C C . ALA A 1 184 ? 1.136 3.396 -5.709 1.00 89.69 184 ALA A C 1
ATOM 1315 O O . ALA A 1 184 ? 1.417 4.325 -6.495 1.00 89.69 184 ALA A O 1
#

Nearest PDB structures (foldseek):
  7pmn-assembly1_R  TM=6.633E-01  e=4.152E-02  Saccharomyces cerevisiae
  3tdq-assembly1_B  TM=5.847E-01  e=2.642E-01  Pseudomonas aeruginosa
  7zhh-assembly1_A  TM=3.343E-01  e=1.639E-01  Drosophila melanogaster
  6boy-assembly1_A  TM=2.804E-01  e=1.175E+00  Homo sapiens

Solvent-accessible surface area (backbone atoms only — not comparable to full-atom values): 11322 Å² total; per-residue (Å²): 139,84,88,82,80,86,83,84,89,80,81,78,84,70,83,81,74,84,75,80,82,76,86,79,83,79,82,87,8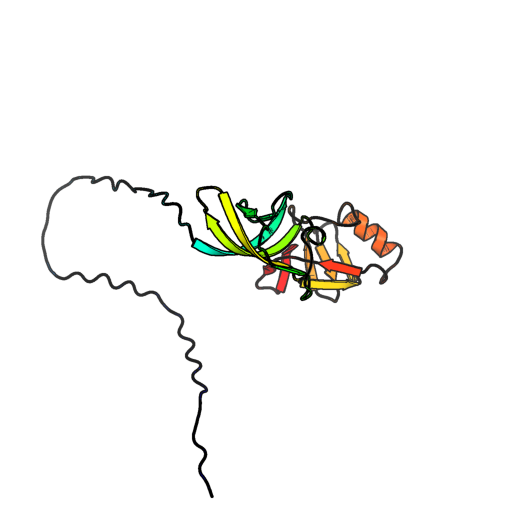6,89,88,83,92,72,91,75,73,77,76,78,74,78,73,86,66,62,62,72,42,77,52,76,50,74,35,41,27,76,48,78,102,37,46,23,40,88,79,28,40,27,40,57,94,69,37,47,34,30,48,73,87,40,86,49,56,79,85,75,62,55,66,36,42,41,29,40,38,31,28,41,33,29,71,69,81,36,36,29,46,29,48,33,37,40,34,58,68,75,44,73,42,38,54,73,48,71,39,69,91,74,37,31,36,26,40,84,84,42,51,34,38,57,50,97,73,49,58,67,78,101,42,87,47,66,60,54,45,42,56,50,38,72,74,44,70,73,67,50,68,46,79,41,42,54,52,70,50,100,81,69,39,32,45,43

Mean predicted aligned error: 13.69 Å

Foldseek 3Di:
DDDDDDDDPPPPPDPDPPPPDPDDDDDDDDDDDDPPPPPPPPPPPQPFDWDKDKAWFADDVATAGPQAGEHCPQEFEEEQRDTDDPVVDDTGFTKIFTFTDRVVVSYTYTHYIYTHFPDKFFWPDADVVQQWTAGPNAIEHEDPRDDDDPADGSVRVRVVCVVPPRPDMDTHHADQDPVRYGYD

Secondary structure (DSSP, 8-state):
-----------------------------------------------EEEEEEEEEB--TTTEEETTEEEE-TT-EEEETTEEE-GGG--TT-EEEEEEEEETTTTEEEEEEEEE--SEEEEEEEEETTTTEEEETTEEEE--TT---SSSSSHHHHHHHHHHSTTT-EEEE--EE-TTS-EE-